Protein AF-A0AAW6F1A1-F1 (afdb_monomer)

Structure (mmCIF, N/CA/C/O backbone):
data_AF-A0AAW6F1A1-F1
#
_entry.id   AF-A0AAW6F1A1-F1
#
loop_
_atom_site.group_PDB
_atom_site.id
_atom_site.type_symbol
_atom_site.label_atom_id
_atom_site.label_alt_id
_atom_site.label_comp_id
_atom_site.label_asym_id
_atom_site.label_entity_id
_atom_site.label_seq_id
_atom_site.pdbx_PDB_ins_code
_atom_site.Cartn_x
_atom_site.Cartn_y
_atom_site.Cartn_z
_atom_site.occupancy
_atom_site.B_iso_or_equiv
_atom_site.auth_seq_id
_atom_site.auth_comp_id
_atom_site.auth_asym_id
_atom_site.auth_atom_id
_atom_site.pdbx_PDB_model_num
ATOM 1 N N . MET A 1 1 ? -29.592 -3.517 42.082 1.00 79.38 1 MET A N 1
ATOM 2 C CA . MET A 1 1 ? -29.812 -4.707 41.247 1.00 79.38 1 MET A CA 1
ATOM 3 C C . MET A 1 1 ? -29.015 -5.853 41.832 1.00 79.38 1 MET A C 1
ATOM 5 O O . MET A 1 1 ? -27.837 -5.659 42.113 1.00 79.38 1 MET A O 1
ATOM 9 N N . THR A 1 2 ? -29.655 -6.993 42.064 1.00 85.62 2 THR A N 1
ATOM 10 C CA . THR A 1 2 ? -29.016 -8.227 42.536 1.00 85.62 2 THR A CA 1
ATOM 11 C C . THR A 1 2 ? -28.481 -9.054 41.365 1.00 85.62 2 THR A C 1
ATOM 13 O O . THR A 1 2 ? -28.735 -8.762 40.192 1.00 85.62 2 THR A O 1
ATOM 16 N N . LYS A 1 3 ? -27.713 -10.101 41.678 1.00 84.88 3 LYS A N 1
ATOM 17 C CA . LYS A 1 3 ? -27.175 -11.036 40.687 1.00 84.88 3 LYS A CA 1
ATOM 18 C C . LYS A 1 3 ? -28.287 -11.728 39.900 1.00 84.88 3 LYS A C 1
ATOM 20 O O . LYS A 1 3 ? -28.186 -11.859 38.683 1.00 84.88 3 LYS A O 1
ATOM 25 N N . GLU A 1 4 ? -29.309 -12.197 40.605 1.00 86.19 4 GLU A N 1
ATOM 26 C CA . GLU A 1 4 ? -30.435 -12.945 40.052 1.00 86.19 4 GLU A CA 1
ATOM 27 C C . GLU A 1 4 ? -31.254 -12.048 39.120 1.00 86.19 4 GLU A C 1
ATOM 29 O O . GLU A 1 4 ? -31.467 -12.409 37.964 1.00 86.19 4 GLU A O 1
ATOM 34 N N . GLU A 1 5 ? -31.566 -10.828 39.571 1.00 86.12 5 GLU A N 1
ATOM 35 C CA . GLU A 1 5 ? -32.237 -9.806 38.761 1.00 86.12 5 GLU A CA 1
ATOM 36 C C . GLU A 1 5 ? -31.452 -9.511 37.479 1.00 86.12 5 GLU A C 1
ATOM 38 O O . GLU A 1 5 ? -32.020 -9.507 36.390 1.00 86.12 5 GLU A O 1
ATOM 43 N N . PHE A 1 6 ? -30.130 -9.326 37.578 1.00 88.44 6 PHE A N 1
ATOM 44 C CA . PHE A 1 6 ? -29.300 -9.064 36.404 1.00 88.44 6 PHE A CA 1
ATOM 45 C C . PHE A 1 6 ? -29.288 -10.239 35.424 1.00 88.44 6 PHE A C 1
ATOM 47 O O . PHE A 1 6 ? -29.263 -10.017 34.219 1.00 88.44 6 PHE A O 1
ATOM 54 N N . LEU A 1 7 ? -29.278 -11.486 35.902 1.00 86.50 7 LEU A N 1
ATOM 55 C CA . LEU A 1 7 ? -29.218 -12.666 35.036 1.00 86.50 7 LEU A CA 1
ATOM 56 C C . LEU A 1 7 ? -30.531 -12.926 34.290 1.00 86.50 7 LEU A C 1
ATOM 58 O O . LEU A 1 7 ? -30.472 -13.412 33.156 1.00 86.50 7 LEU A O 1
ATOM 62 N N . GLU A 1 8 ? -31.670 -12.557 34.874 1.00 90.00 8 GLU A N 1
ATOM 63 C CA . GLU A 1 8 ? -33.001 -12.673 34.261 1.00 90.00 8 GLU A CA 1
ATOM 64 C C . GLU A 1 8 ? -33.279 -11.611 33.188 1.00 90.00 8 GLU A C 1
ATOM 66 O O . GLU A 1 8 ? -34.137 -11.816 32.329 1.00 90.00 8 GLU A O 1
ATOM 71 N N . LEU A 1 9 ? -32.544 -10.494 33.191 1.00 88.62 9 LEU A N 1
ATOM 72 C CA . LEU A 1 9 ? -32.704 -9.448 32.181 1.00 88.62 9 LEU A CA 1
ATOM 73 C C . LEU A 1 9 ? -32.388 -9.947 30.766 1.00 88.62 9 LEU A C 1
ATOM 75 O O . LEU A 1 9 ? -31.516 -10.791 30.550 1.00 88.62 9 LEU A O 1
ATOM 79 N N . ASP A 1 10 ? -33.040 -9.346 29.773 1.00 90.25 10 ASP A N 1
ATOM 80 C CA . ASP A 1 10 ? -32.604 -9.493 28.388 1.00 90.25 10 ASP A CA 1
ATOM 81 C C . ASP A 1 10 ? -31.183 -8.931 28.203 1.00 90.25 10 ASP A C 1
ATOM 83 O O . ASP A 1 10 ? -30.743 -8.051 28.952 1.00 90.25 10 ASP A O 1
ATOM 87 N N . ILE A 1 11 ? -30.444 -9.449 27.220 1.00 89.50 11 ILE A N 1
ATOM 88 C CA . ILE A 1 11 ? -29.075 -9.001 26.972 1.00 89.50 11 ILE A CA 1
ATOM 89 C C . ILE A 1 11 ? -28.991 -7.497 26.722 1.00 89.50 11 ILE A C 1
ATOM 91 O O . ILE A 1 11 ? -28.074 -6.861 27.242 1.00 89.50 11 ILE A O 1
ATOM 95 N N . ASP A 1 12 ? -29.945 -6.909 26.005 1.00 87.12 12 ASP A N 1
ATOM 96 C CA . ASP A 1 12 ? -29.876 -5.48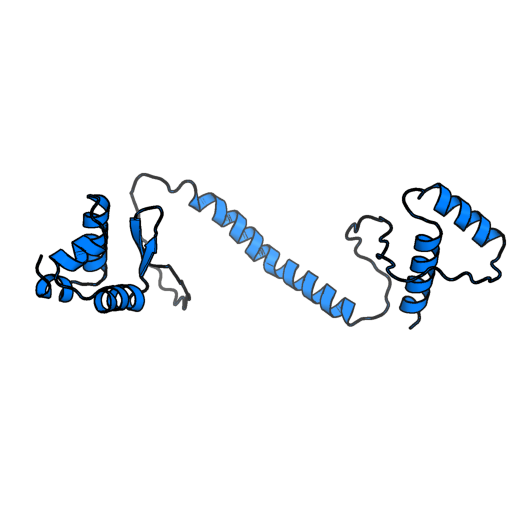9 25.675 1.00 87.12 12 ASP A CA 1
ATOM 97 C C . ASP A 1 12 ? -30.003 -4.640 26.950 1.00 87.12 12 ASP A C 1
ATOM 99 O O . ASP A 1 12 ? -29.218 -3.716 27.163 1.00 87.12 12 ASP A O 1
ATOM 103 N N . LYS A 1 13 ? -30.869 -5.058 27.884 1.00 90.81 13 LYS A N 1
ATOM 104 C CA . LYS A 1 13 ? -31.005 -4.435 29.213 1.00 90.81 13 LYS A CA 1
ATOM 105 C C . LYS A 1 13 ? -29.774 -4.644 30.096 1.00 90.81 13 LYS A C 1
ATOM 107 O O . LYS A 1 13 ? -29.379 -3.740 30.831 1.00 90.81 13 LYS A O 1
ATOM 112 N N . LYS A 1 14 ? -29.136 -5.820 30.026 1.00 90.44 14 LYS A N 1
ATOM 113 C CA . LYS A 1 14 ? -27.866 -6.083 30.730 1.00 90.44 14 LYS A CA 1
ATOM 114 C C . LYS A 1 14 ? -26.784 -5.113 30.262 1.00 90.44 14 LYS A C 1
ATOM 116 O O . LYS A 1 14 ? -26.055 -4.565 31.084 1.00 90.44 14 LYS A O 1
ATOM 121 N N . ILE A 1 15 ? -26.674 -4.904 28.952 1.00 91.94 15 ILE A N 1
ATOM 122 C CA . ILE A 1 15 ? -25.679 -4.009 28.355 1.00 91.94 15 ILE A CA 1
ATOM 123 C C . ILE A 1 15 ? -25.990 -2.542 28.659 1.00 91.94 15 ILE A C 1
ATOM 125 O O . ILE A 1 15 ? -25.069 -1.795 28.986 1.00 91.94 15 ILE A O 1
ATOM 129 N N . GLU A 1 16 ? -27.261 -2.143 28.605 1.00 92.25 16 GLU A N 1
ATOM 130 C CA . GLU A 1 16 ? -27.709 -0.801 28.985 1.00 92.25 16 GLU A CA 1
ATOM 131 C C . GLU A 1 16 ? -27.295 -0.467 30.420 1.00 92.25 16 GLU A C 1
ATOM 133 O O . GLU A 1 16 ? -26.600 0.524 30.636 1.00 92.25 16 GLU A O 1
ATOM 138 N N . TYR A 1 17 ? -27.585 -1.357 31.374 1.00 92.12 17 TYR A N 1
ATOM 139 C CA . TYR A 1 17 ? -27.167 -1.178 32.764 1.00 92.12 17 TYR A CA 1
ATOM 140 C C . TYR A 1 17 ? -25.645 -1.059 32.920 1.00 92.12 17 TYR A C 1
ATOM 142 O O . TYR A 1 17 ? -25.146 -0.195 33.644 1.00 92.12 17 TYR A O 1
ATOM 150 N N . LEU A 1 18 ? -24.880 -1.929 32.248 1.00 91.75 18 LEU A N 1
ATOM 151 C CA . LEU A 1 18 ? -23.419 -1.865 32.304 1.00 91.75 18 LEU A CA 1
ATOM 152 C C . LEU A 1 18 ? -22.911 -0.520 31.774 1.00 91.75 18 LEU A C 1
ATOM 154 O O . LEU A 1 18 ? -22.028 0.079 32.380 1.00 91.75 18 LEU A O 1
ATOM 158 N N . ASN A 1 19 ? -23.469 -0.036 30.666 1.00 92.25 19 ASN A N 1
ATOM 159 C CA . ASN A 1 19 ? -23.080 1.231 30.056 1.00 92.25 19 ASN A CA 1
ATOM 160 C C . ASN A 1 19 ? -23.477 2.440 30.904 1.00 92.25 19 ASN A C 1
ATOM 162 O O . ASN A 1 19 ? -22.678 3.367 31.024 1.00 92.25 19 ASN A O 1
ATOM 166 N N . GLU A 1 20 ? -24.652 2.413 31.533 1.00 92.94 20 GLU A N 1
ATOM 167 C CA . GLU A 1 20 ? -25.087 3.430 32.490 1.00 92.94 20 GLU A CA 1
ATOM 168 C C . GLU A 1 20 ? -24.079 3.533 33.643 1.00 92.94 20 GLU A C 1
ATOM 170 O O . GLU A 1 20 ? -23.510 4.599 33.883 1.00 92.94 20 GLU A O 1
ATOM 175 N N . LYS A 1 21 ? -23.719 2.406 34.270 1.00 90.31 21 LYS A N 1
ATOM 176 C CA . LYS A 1 21 ? -22.740 2.395 35.369 1.00 90.31 21 LYS A CA 1
ATOM 177 C C . LYS A 1 21 ? -21.328 2.790 34.957 1.00 90.31 21 LYS A C 1
ATOM 179 O O . LYS A 1 21 ? -20.621 3.453 35.719 1.00 90.31 21 LYS A O 1
ATOM 184 N N . LEU A 1 22 ? -20.910 2.437 33.747 1.00 92.00 22 LEU A N 1
ATOM 185 C CA . LEU A 1 22 ? -19.634 2.899 33.205 1.00 92.00 22 LEU A CA 1
ATOM 186 C C . LEU A 1 22 ? -19.646 4.410 32.920 1.00 92.00 22 LEU A C 1
ATOM 188 O O . LEU A 1 22 ? -18.629 5.072 33.134 1.00 92.00 22 LEU A O 1
ATOM 192 N N . SER A 1 23 ? -20.788 4.966 32.500 1.00 89.56 23 SER A N 1
ATOM 193 C CA . SER A 1 23 ? -20.960 6.409 32.282 1.00 89.56 23 SER A CA 1
ATOM 194 C C . SER A 1 23 ? -20.947 7.211 33.589 1.00 89.56 23 SER A C 1
ATOM 196 O O . SER A 1 23 ? -20.384 8.303 33.627 1.00 89.56 23 SER A O 1
ATOM 198 N N . GLU A 1 24 ? -21.432 6.622 34.688 1.00 90.44 24 GLU A N 1
ATOM 199 C CA . GLU A 1 24 ? -21.293 7.147 36.057 1.00 90.44 24 GLU A CA 1
ATOM 200 C C . GLU A 1 24 ? -19.834 7.113 36.571 1.00 90.44 24 GLU A C 1
ATOM 202 O O . GLU A 1 24 ? -19.538 7.578 37.673 1.00 90.44 24 GLU A O 1
ATOM 207 N N . GLY A 1 25 ? -18.895 6.565 35.790 1.00 88.12 25 GLY A N 1
ATOM 208 C CA . GLY A 1 25 ? -17.469 6.514 36.113 1.00 88.12 25 GLY A CA 1
ATOM 209 C C . GLY A 1 25 ? -17.042 5.281 36.911 1.00 88.12 25 GLY A C 1
ATOM 210 O O . GLY A 1 25 ? -15.890 5.210 37.354 1.00 88.12 25 GLY A O 1
ATOM 211 N N . GLN A 1 26 ? -17.925 4.294 37.091 1.00 89.81 26 GLN A N 1
ATOM 212 C CA . GLN A 1 26 ? -17.539 3.023 37.695 1.00 89.81 26 GLN A CA 1
ATOM 213 C C . GLN A 1 26 ? -16.644 2.208 36.751 1.00 89.81 26 GLN A C 1
ATOM 215 O O . GLN A 1 26 ? -16.599 2.417 35.540 1.00 89.81 26 GLN A O 1
ATOM 220 N N . THR A 1 27 ? -15.896 1.258 37.313 1.00 90.50 27 THR A N 1
ATOM 221 C CA . THR A 1 27 ? -15.110 0.299 36.527 1.00 90.50 27 THR A CA 1
ATOM 222 C C . THR A 1 27 ? -15.876 -1.011 36.397 1.00 90.50 27 THR A C 1
ATOM 224 O O . THR A 1 27 ? -16.627 -1.385 37.295 1.00 90.50 27 THR A O 1
ATOM 227 N N . VAL A 1 28 ? -15.624 -1.764 35.320 1.00 89.06 28 VAL A N 1
ATOM 228 C CA . VAL A 1 28 ? -16.193 -3.114 35.126 1.00 89.06 28 VAL A CA 1
ATOM 229 C C . VAL A 1 28 ? -15.943 -4.013 36.344 1.00 89.06 28 VAL A C 1
ATOM 231 O O . VAL A 1 28 ? -16.789 -4.828 36.694 1.00 89.06 28 VAL A O 1
ATOM 234 N N . ILE A 1 29 ? -14.797 -3.844 37.014 1.00 91.38 29 ILE A N 1
ATOM 235 C CA . ILE A 1 29 ? -14.438 -4.591 38.225 1.00 91.38 29 ILE A CA 1
ATOM 236 C C . ILE A 1 29 ? -15.423 -4.291 39.360 1.00 91.38 29 ILE A C 1
ATOM 238 O O . ILE A 1 29 ? -15.989 -5.230 39.906 1.00 91.38 29 ILE A O 1
ATOM 242 N N . ARG A 1 30 ? -15.676 -3.008 39.655 1.00 90.88 30 ARG A N 1
ATOM 243 C CA . ARG A 1 30 ? -16.604 -2.597 40.721 1.00 90.88 30 ARG A CA 1
ATOM 244 C C . ARG A 1 30 ? -18.033 -3.038 40.430 1.00 90.88 30 ARG A C 1
ATOM 246 O O . ARG A 1 30 ? -18.644 -3.680 41.267 1.00 90.88 30 ARG A O 1
ATOM 253 N N . ILE A 1 31 ? -18.510 -2.809 39.204 1.00 91.06 31 ILE A N 1
ATOM 254 C CA . ILE A 1 31 ? -19.861 -3.220 38.785 1.00 91.06 31 ILE A CA 1
ATOM 255 C C . ILE A 1 31 ? -20.049 -4.730 38.976 1.00 91.06 31 ILE A C 1
ATOM 257 O O . ILE A 1 31 ? -21.087 -5.201 39.430 1.00 91.06 31 ILE A O 1
ATOM 261 N N . ARG A 1 32 ? -19.023 -5.510 38.633 1.00 91.50 32 ARG A N 1
ATOM 262 C CA . ARG A 1 32 ? -19.030 -6.961 38.777 1.00 91.50 32 ARG A CA 1
ATOM 263 C C . ARG A 1 32 ? -19.036 -7.409 40.241 1.00 91.50 32 ARG A C 1
ATOM 265 O O . ARG A 1 32 ? -19.712 -8.389 40.553 1.00 91.50 32 ARG A O 1
ATOM 272 N N . GLU A 1 33 ? -18.256 -6.750 41.092 1.00 90.81 33 GLU A N 1
ATOM 273 C CA . GLU A 1 33 ? -18.200 -7.014 42.533 1.00 90.81 33 GLU A CA 1
ATOM 274 C C . GLU A 1 33 ? -19.537 -6.681 43.200 1.00 90.81 33 GLU A C 1
ATOM 276 O O . GLU A 1 33 ? -20.069 -7.527 43.915 1.00 90.81 33 GLU A O 1
ATOM 281 N N . ASP A 1 34 ? -20.130 -5.534 42.859 1.00 89.00 34 ASP A N 1
ATOM 282 C CA . ASP A 1 34 ? -21.443 -5.100 43.346 1.00 89.00 34 ASP A CA 1
ATOM 283 C C . ASP A 1 34 ? -22.559 -6.078 42.940 1.00 89.00 34 ASP A C 1
ATOM 285 O O . ASP A 1 34 ? -23.473 -6.352 43.715 1.00 89.00 34 ASP A O 1
ATOM 289 N N . LEU A 1 35 ? -22.469 -6.655 41.736 1.00 88.94 35 LEU A N 1
ATOM 290 C CA . LEU A 1 35 ? -23.396 -7.683 41.250 1.00 88.94 35 LEU A CA 1
ATOM 291 C C . LEU A 1 35 ? -23.058 -9.104 41.737 1.00 88.94 35 LEU A C 1
ATOM 293 O O . LEU A 1 35 ? -23.826 -10.028 41.480 1.00 88.94 35 LEU A O 1
ATOM 297 N N . GLY A 1 36 ? -21.901 -9.337 42.363 1.00 88.75 36 GLY A N 1
ATOM 298 C CA . GLY A 1 36 ? -21.457 -10.681 42.754 1.00 88.75 36 GLY A CA 1
ATOM 299 C C . GLY A 1 36 ? -21.243 -11.649 41.575 1.00 88.75 36 GLY A C 1
ATOM 300 O O . GLY A 1 36 ? -21.452 -12.861 41.707 1.00 88.75 36 GLY A O 1
ATOM 301 N N . ILE A 1 37 ? -20.851 -11.141 40.400 1.00 89.56 37 ILE A N 1
ATOM 302 C CA . ILE A 1 37 ? -20.669 -11.942 39.176 1.00 89.56 37 ILE A CA 1
ATOM 303 C C . ILE A 1 37 ? -19.188 -12.314 38.975 1.00 89.56 37 ILE A C 1
ATOM 305 O O . ILE A 1 37 ? -18.259 -11.549 39.219 1.00 89.56 37 ILE A O 1
ATOM 309 N N . GLY A 1 38 ? -18.914 -13.530 38.503 1.00 89.19 38 GLY A N 1
ATOM 310 C CA . GLY A 1 38 ? -17.557 -13.933 38.118 1.00 89.19 38 GLY A CA 1
ATOM 311 C C . GLY A 1 38 ? -17.108 -13.245 36.824 1.00 89.19 38 GLY A C 1
ATOM 312 O O . GLY A 1 38 ? -17.899 -13.101 35.897 1.00 89.19 38 GLY A O 1
ATOM 313 N N . GLU A 1 39 ? -15.833 -12.861 36.711 1.00 89.94 39 GLU A N 1
ATOM 314 C CA . GLU A 1 39 ? -15.302 -12.183 35.511 1.00 89.94 39 GLU A CA 1
ATOM 315 C C . GLU A 1 39 ? -15.556 -13.002 34.241 1.00 89.94 39 GLU A C 1
ATOM 317 O O . GLU A 1 39 ? -16.078 -12.488 33.252 1.00 89.94 39 GLU A O 1
ATOM 322 N N . LYS A 1 40 ? -15.274 -14.308 34.309 1.00 90.81 40 LYS A N 1
ATOM 323 C CA . LYS A 1 40 ? -15.523 -15.247 33.211 1.00 90.81 40 LYS A CA 1
ATOM 324 C C . LYS A 1 40 ? -17.002 -15.330 32.836 1.00 90.81 40 LYS A C 1
ATOM 326 O O . LYS A 1 40 ? -17.313 -15.432 31.655 1.00 90.81 40 LYS A O 1
ATOM 331 N N . SER A 1 41 ? -17.907 -15.264 33.812 1.00 88.19 41 SER A N 1
ATOM 332 C CA . SER A 1 41 ? -19.353 -15.323 33.571 1.00 88.19 41 SER A CA 1
ATOM 333 C C . SER A 1 41 ? -19.843 -14.083 32.831 1.00 88.19 41 SER A C 1
ATOM 335 O O . SER A 1 41 ? -20.553 -14.207 31.838 1.00 88.19 41 SER A O 1
ATOM 337 N N . LEU A 1 42 ? -19.408 -12.895 33.263 1.00 89.00 42 LEU A N 1
ATOM 338 C CA . LEU A 1 42 ? -19.753 -11.640 32.598 1.00 89.00 42 LEU A CA 1
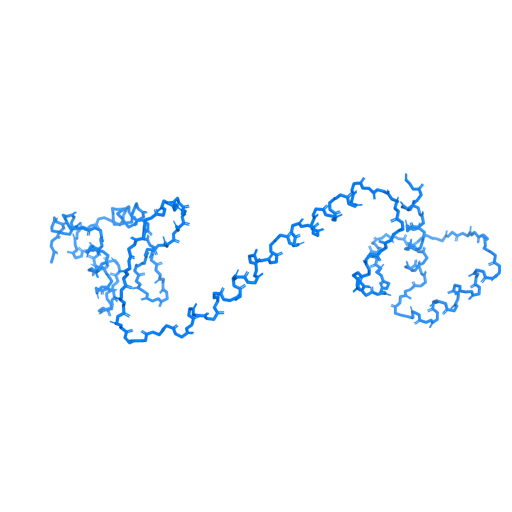ATOM 339 C C . LEU A 1 42 ? -19.179 -11.592 31.176 1.00 89.00 42 LEU A C 1
ATOM 341 O O . LEU A 1 42 ? -19.895 -11.284 30.227 1.00 89.00 42 LEU A O 1
ATOM 345 N N . GLN A 1 43 ? -17.908 -11.966 31.005 1.00 90.25 43 GLN A N 1
ATOM 346 C CA . GLN A 1 43 ? -17.285 -12.036 29.681 1.00 90.25 43 GLN A CA 1
ATOM 347 C C . GLN A 1 43 ? -17.999 -13.024 28.754 1.00 90.25 43 GLN A C 1
ATOM 349 O O . GLN A 1 43 ? -18.146 -12.728 27.572 1.00 90.25 43 GLN A O 1
ATOM 354 N N . LYS A 1 44 ? -18.450 -14.172 29.275 1.00 90.94 44 LYS A N 1
ATOM 355 C CA . LYS A 1 44 ? -19.212 -15.164 28.511 1.00 90.94 44 LYS A CA 1
ATOM 356 C C . LYS A 1 44 ? -20.530 -14.575 28.002 1.00 90.94 44 LYS A C 1
ATOM 358 O O . LYS A 1 44 ? -20.746 -14.589 26.798 1.00 90.94 44 LYS A O 1
ATOM 363 N N . ILE A 1 45 ? -21.333 -13.970 28.884 1.00 87.94 45 ILE A N 1
ATOM 364 C CA . ILE A 1 45 ? -22.610 -13.326 28.524 1.00 87.94 45 ILE A CA 1
ATOM 365 C C . ILE A 1 45 ? -22.402 -12.278 27.425 1.00 87.94 45 ILE A C 1
ATOM 367 O O . ILE A 1 45 ? -23.113 -12.267 26.427 1.00 87.94 45 ILE A O 1
ATOM 371 N N . ILE A 1 46 ? -21.398 -11.417 27.580 1.00 90.19 46 ILE A N 1
ATOM 372 C CA . ILE A 1 46 ? -21.137 -10.322 26.641 1.00 90.19 46 ILE A CA 1
ATOM 373 C C . ILE A 1 46 ? -20.667 -10.865 25.281 1.00 90.19 46 ILE A C 1
ATOM 375 O O . ILE A 1 46 ? -21.192 -10.465 24.242 1.00 90.19 46 ILE A O 1
ATOM 379 N N . ARG A 1 47 ? -19.720 -11.815 25.272 1.00 88.56 47 ARG A N 1
ATOM 380 C CA . ARG A 1 47 ? -19.160 -12.392 24.037 1.00 88.56 47 ARG A CA 1
ATOM 381 C C . ARG A 1 47 ? -20.161 -13.257 23.274 1.00 88.56 47 ARG A C 1
ATOM 383 O O . ARG A 1 47 ? -20.222 -13.140 22.055 1.00 88.56 47 ARG A O 1
ATOM 390 N N . GLU A 1 48 ? -20.938 -14.098 23.961 1.00 87.88 48 GLU A N 1
ATOM 391 C CA . GLU A 1 48 ? -21.950 -14.967 23.330 1.00 87.88 48 GLU A CA 1
ATOM 392 C C . GLU A 1 48 ? -23.032 -14.162 22.612 1.00 87.88 48 GLU A C 1
ATOM 394 O O . GLU A 1 48 ? -23.578 -14.614 21.612 1.00 87.88 48 GLU A O 1
ATOM 399 N N . ASN A 1 49 ? -23.290 -12.941 23.077 1.00 84.94 49 ASN A N 1
ATOM 400 C CA . ASN A 1 49 ? -24.277 -12.054 22.479 1.00 84.94 49 ASN A CA 1
ATOM 401 C C . ASN A 1 49 ? -23.675 -11.004 21.524 1.00 84.94 49 ASN A C 1
ATOM 403 O O . ASN A 1 49 ? -24.361 -10.062 21.124 1.00 84.94 49 ASN A O 1
ATOM 407 N N . GLY A 1 50 ? -22.401 -11.151 21.140 1.00 85.12 50 GLY A N 1
ATOM 408 C CA . GLY A 1 50 ? -21.760 -10.308 20.123 1.00 85.12 50 GLY A CA 1
ATOM 409 C C . GLY A 1 50 ? -21.399 -8.893 20.585 1.00 85.12 50 GLY A C 1
ATOM 410 O O . GLY A 1 50 ? -21.148 -8.016 19.755 1.00 85.12 50 GLY A O 1
ATOM 411 N N . TYR A 1 51 ? -21.359 -8.656 21.895 1.00 88.94 51 TYR A N 1
ATOM 412 C CA . TYR A 1 51 ? -20.953 -7.377 22.462 1.00 88.94 51 TYR A CA 1
ATOM 413 C C . TYR A 1 51 ? -19.439 -7.336 22.716 1.00 88.94 51 TYR A C 1
ATOM 415 O O . TYR A 1 51 ? -18.808 -8.330 23.088 1.00 88.94 51 TYR A O 1
ATOM 423 N N . LYS A 1 52 ? -18.836 -6.159 22.533 1.00 88.94 52 LYS A N 1
ATOM 424 C CA . LYS A 1 52 ? -17.419 -5.884 22.808 1.00 88.94 52 LYS A CA 1
ATOM 425 C C . LYS A 1 52 ? -17.265 -4.621 23.637 1.00 88.94 52 LYS A C 1
ATOM 427 O O . LYS A 1 52 ? -18.074 -3.706 23.547 1.00 88.94 52 LYS A O 1
ATOM 432 N N . TYR A 1 53 ? -16.213 -4.581 24.450 1.00 89.94 53 TYR A N 1
ATOM 433 C CA . TYR A 1 53 ? -15.868 -3.407 25.246 1.00 89.94 53 TYR A CA 1
ATOM 434 C C . TYR A 1 53 ? -15.008 -2.438 24.431 1.00 89.94 53 TYR A C 1
ATOM 436 O O . TYR A 1 53 ? -13.936 -2.813 23.954 1.00 89.94 53 TYR A O 1
ATOM 444 N N . PHE A 1 54 ? -15.447 -1.188 24.304 1.00 87.44 54 PHE A N 1
ATOM 445 C CA . PHE A 1 54 ? -14.680 -0.119 23.679 1.00 87.44 54 PHE A CA 1
ATOM 446 C C . PHE A 1 54 ? -13.948 0.703 24.734 1.00 87.44 54 PHE A C 1
ATOM 448 O O . PHE A 1 54 ? -14.552 1.458 25.493 1.00 87.44 54 PHE A O 1
ATOM 455 N N . GLN A 1 55 ? -12.622 0.590 24.766 1.00 84.81 55 GLN A N 1
ATOM 456 C CA . GLN A 1 55 ? -11.810 1.213 25.811 1.00 84.81 55 GLN A CA 1
ATOM 457 C C . GLN A 1 55 ? -11.828 2.750 25.773 1.00 84.81 55 GLN A C 1
ATOM 459 O O . GLN A 1 55 ? -11.744 3.373 26.829 1.00 84.81 55 GLN A O 1
ATOM 464 N N . LYS A 1 56 ? -11.955 3.362 24.585 1.00 83.38 56 LYS A N 1
ATOM 465 C CA . LYS A 1 56 ? -11.932 4.829 24.432 1.00 83.38 56 LYS A CA 1
ATOM 466 C C . LYS A 1 56 ? -13.177 5.500 25.013 1.00 83.38 56 LYS A C 1
ATOM 468 O O . LYS A 1 56 ? -13.051 6.509 25.693 1.00 83.38 56 LYS A O 1
ATOM 473 N N . GLU A 1 57 ? -14.354 4.927 24.776 1.00 82.44 57 GLU A N 1
ATOM 474 C CA . GLU A 1 57 ? -15.633 5.470 25.269 1.00 82.44 57 GLU A CA 1
ATOM 475 C C . GLU A 1 57 ? -16.125 4.761 26.535 1.00 82.44 57 GLU A C 1
ATOM 477 O O . GLU A 1 57 ? -17.199 5.081 27.032 1.00 82.44 57 GLU A O 1
ATOM 482 N N . LYS A 1 58 ? -15.349 3.793 27.045 1.00 87.81 58 LYS A N 1
ATOM 483 C CA . LYS A 1 58 ? -15.663 2.984 28.229 1.00 87.81 58 LYS A CA 1
ATOM 484 C C . LYS A 1 58 ? -17.087 2.423 28.195 1.00 87.81 58 LYS A C 1
ATOM 486 O O . LYS A 1 58 ? -17.819 2.537 29.165 1.00 87.81 58 LYS A O 1
ATOM 491 N N . ARG A 1 59 ? -17.485 1.812 27.079 1.00 89.12 59 ARG A N 1
ATOM 492 C CA . ARG A 1 59 ? -18.824 1.224 26.920 1.00 89.12 59 ARG A CA 1
ATOM 493 C C . ARG A 1 59 ? -18.793 -0.071 26.130 1.00 89.12 59 ARG A C 1
ATOM 495 O O . ARG A 1 59 ? -17.874 -0.312 25.349 1.00 89.12 59 ARG A O 1
ATOM 502 N N . TYR A 1 60 ? -19.813 -0.889 26.311 1.00 90.31 60 TYR A N 1
ATOM 503 C CA . TYR A 1 60 ? -20.092 -2.056 25.495 1.00 90.31 60 TYR A CA 1
ATOM 504 C C . TYR A 1 60 ? -20.929 -1.679 24.272 1.00 90.31 60 TYR A C 1
ATOM 506 O O . TYR A 1 60 ? -21.879 -0.904 24.370 1.00 90.31 60 TYR A O 1
ATOM 514 N N . TYR A 1 61 ? -20.583 -2.246 23.122 1.00 86.50 61 TYR A N 1
ATOM 51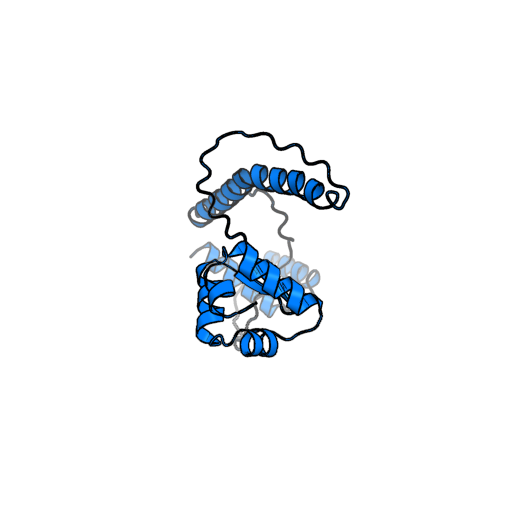5 C CA . TYR A 1 61 ? -21.291 -2.061 21.856 1.00 86.50 61 TYR A CA 1
ATOM 516 C C . TYR A 1 61 ? -21.421 -3.400 21.132 1.00 86.50 61 TYR A C 1
ATOM 518 O O . TYR A 1 61 ? -20.573 -4.281 21.294 1.00 86.50 61 TYR A O 1
ATOM 526 N N . LYS A 1 62 ? -22.485 -3.559 20.345 1.00 85.50 62 LYS A N 1
ATOM 527 C CA . LYS A 1 62 ? -22.678 -4.736 19.499 1.00 85.50 62 LYS A CA 1
ATOM 528 C C . LYS A 1 62 ? -21.856 -4.559 18.230 1.00 85.50 62 LYS A C 1
ATOM 530 O O . LYS A 1 62 ? -21.950 -3.527 17.564 1.00 85.50 62 LYS A O 1
ATOM 535 N N . GLU A 1 63 ? -21.023 -5.536 17.904 1.00 69.50 63 GLU A N 1
ATOM 536 C CA . GLU A 1 63 ? -20.327 -5.521 16.623 1.00 69.50 63 GLU A CA 1
ATOM 537 C C . GLU A 1 63 ? -21.349 -5.911 15.549 1.00 69.50 63 GLU A C 1
ATOM 539 O O . GLU A 1 63 ? -21.839 -7.037 15.542 1.00 69.50 63 GLU A O 1
ATOM 544 N N . ASN A 1 64 ? -21.726 -4.973 14.675 1.00 55.44 64 ASN A N 1
ATOM 545 C CA . ASN A 1 64 ? -22.599 -5.257 13.535 1.00 55.44 64 ASN A CA 1
ATOM 546 C C . ASN A 1 64 ? -21.838 -6.113 12.510 1.00 55.44 64 ASN A C 1
ATOM 548 O O . ASN A 1 64 ? -21.438 -5.633 11.449 1.00 55.44 64 ASN A O 1
ATOM 552 N N . THR A 1 65 ? -21.632 -7.395 12.803 1.00 46.88 65 THR A N 1
ATOM 553 C CA . THR A 1 65 ? -21.274 -8.396 11.801 1.00 46.88 65 THR A CA 1
ATOM 554 C C . THR A 1 65 ? -22.533 -8.736 11.011 1.00 46.88 65 THR A C 1
ATOM 556 O O . THR A 1 65 ? -23.149 -9.785 11.168 1.00 46.88 65 THR A O 1
ATOM 559 N N . ASN A 1 66 ? -22.942 -7.811 10.144 1.00 39.31 66 ASN A N 1
ATOM 560 C CA . ASN A 1 66 ? -23.949 -8.066 9.122 1.00 39.31 66 ASN A CA 1
ATOM 561 C C . ASN A 1 66 ? -23.392 -9.078 8.107 1.00 39.31 66 ASN A C 1
ATOM 563 O O . ASN A 1 66 ? -22.989 -8.721 7.002 1.00 39.31 66 ASN A O 1
ATOM 567 N N . VAL A 1 67 ? -23.402 -10.363 8.467 1.00 38.16 67 VAL A N 1
ATOM 568 C CA . VAL A 1 67 ? -23.493 -11.447 7.488 1.00 38.16 67 VAL A CA 1
ATOM 569 C C . VAL A 1 67 ? -24.944 -11.431 7.008 1.00 38.16 67 VAL A C 1
ATOM 571 O O . VAL A 1 67 ? -25.823 -12.092 7.553 1.00 38.16 67 VAL A O 1
ATOM 574 N N . LEU A 1 68 ? -25.224 -10.547 6.052 1.00 35.75 68 LEU A N 1
ATOM 575 C CA . LEU A 1 68 ? -26.538 -10.370 5.444 1.00 35.75 68 LEU A CA 1
ATOM 576 C C . LEU A 1 68 ? -26.930 -11.638 4.667 1.00 35.75 68 LEU A C 1
ATOM 578 O O . LEU A 1 68 ? -26.691 -11.732 3.466 1.00 35.75 68 LEU A O 1
ATOM 582 N N . GLN A 1 69 ? -27.621 -12.578 5.313 1.00 35.91 69 GLN A N 1
ATOM 583 C CA . GLN A 1 69 ? -28.690 -13.310 4.628 1.00 35.91 69 GLN A CA 1
ATOM 584 C C . GLN A 1 69 ? -29.892 -12.366 4.544 1.00 35.91 69 GLN A C 1
ATOM 586 O O . GLN A 1 69 ? -30.774 -12.349 5.398 1.00 35.91 69 GLN A O 1
ATOM 591 N N . LYS A 1 70 ? -29.868 -11.490 3.537 1.00 35.06 70 LYS A N 1
ATOM 592 C CA . LYS A 1 70 ? -30.924 -10.511 3.289 1.00 35.06 70 LYS A CA 1
ATOM 593 C C . LYS A 1 70 ? -32.086 -11.211 2.582 1.00 35.06 70 LYS A C 1
ATOM 595 O O . LYS A 1 70 ? -32.168 -11.194 1.359 1.00 35.06 70 LYS A O 1
ATOM 600 N N . ASN A 1 71 ? -32.987 -11.812 3.354 1.00 30.94 71 ASN A N 1
ATOM 601 C CA . ASN A 1 71 ? -34.358 -11.980 2.885 1.00 30.94 71 ASN A CA 1
ATOM 602 C C . ASN A 1 71 ? -35.006 -10.594 2.904 1.00 30.94 71 ASN A C 1
ATOM 604 O O . ASN A 1 71 ? -35.139 -9.959 3.947 1.00 30.94 71 ASN A O 1
ATOM 608 N N . ILE A 1 72 ? -35.312 -10.100 1.710 1.00 41.50 72 ILE A N 1
ATOM 609 C CA . ILE A 1 72 ? -35.999 -8.837 1.479 1.00 41.50 72 ILE A CA 1
ATOM 610 C C . ILE A 1 72 ? -37.437 -8.999 1.971 1.00 41.50 72 ILE A C 1
ATOM 612 O O . ILE A 1 72 ? -38.208 -9.725 1.350 1.00 41.50 72 ILE A O 1
ATOM 616 N N . VAL A 1 73 ? -37.810 -8.285 3.031 1.00 32.69 73 VAL A N 1
ATOM 617 C CA . VAL A 1 73 ? -39.192 -7.834 3.220 1.00 32.69 73 VAL A CA 1
ATOM 618 C C . VAL A 1 73 ? -39.145 -6.369 3.640 1.00 32.69 73 VAL A C 1
ATOM 620 O O . VAL A 1 73 ? -38.486 -5.999 4.608 1.00 32.69 73 VAL A O 1
ATOM 623 N N . ASN A 1 74 ? -39.790 -5.547 2.816 1.00 42.34 74 ASN A N 1
ATOM 624 C CA . ASN A 1 74 ? -40.006 -4.121 3.005 1.00 42.34 74 ASN A CA 1
ATOM 625 C C . ASN A 1 74 ? -40.795 -3.861 4.286 1.00 42.34 74 ASN A C 1
ATOM 627 O O . ASN A 1 74 ? -41.957 -4.248 4.340 1.00 42.34 74 ASN A O 1
ATOM 631 N N . GLU A 1 75 ? -40.242 -3.087 5.215 1.00 32.12 75 GLU A N 1
ATOM 632 C CA . GLU A 1 75 ? -41.054 -2.243 6.090 1.00 32.12 75 GLU A CA 1
ATOM 633 C C . GLU A 1 75 ? -40.407 -0.861 6.224 1.00 32.12 75 GLU A C 1
ATOM 635 O O . GLU A 1 75 ? -39.218 -0.713 6.512 1.00 32.12 75 GLU A O 1
ATOM 640 N N . ASN A 1 76 ? -41.213 0.154 5.913 1.00 43.25 76 ASN A N 1
ATOM 641 C CA . ASN A 1 76 ? -40.887 1.569 5.993 1.00 43.25 76 ASN A CA 1
ATOM 642 C C . ASN A 1 76 ? -40.816 1.994 7.463 1.00 43.25 76 ASN A C 1
ATOM 644 O O . ASN A 1 76 ? -41.837 1.970 8.148 1.00 43.25 76 ASN A O 1
ATOM 648 N N . TYR A 1 77 ? -39.661 2.480 7.917 1.0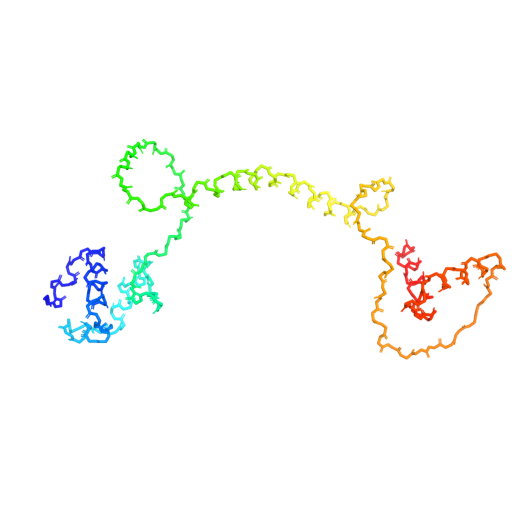0 32.25 77 TYR A N 1
ATOM 649 C CA . TYR A 1 77 ? -39.555 3.190 9.191 1.00 32.25 77 TYR A CA 1
ATOM 650 C C . TYR A 1 77 ? -39.231 4.662 8.920 1.00 32.25 77 TYR A C 1
ATOM 652 O O . TYR A 1 77 ? -38.129 5.005 8.493 1.00 32.25 77 TYR A O 1
ATOM 660 N N . ASN A 1 78 ? -40.224 5.524 9.158 1.00 41.53 78 ASN A N 1
ATOM 661 C CA . ASN A 1 78 ? -40.027 6.958 9.355 1.00 41.53 78 ASN A CA 1
ATOM 662 C C . ASN A 1 78 ? -39.226 7.160 10.649 1.00 41.53 78 ASN A C 1
ATOM 664 O O . ASN A 1 78 ? -39.646 6.696 11.708 1.00 41.53 78 ASN A O 1
ATOM 668 N N . LEU A 1 79 ? -38.095 7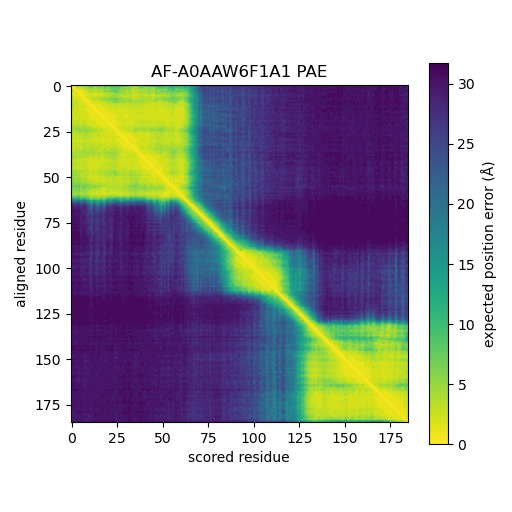.858 10.562 1.00 36.66 79 LEU A N 1
ATOM 669 C CA . LEU A 1 79 ? -37.272 8.256 11.703 1.00 36.66 79 LEU A CA 1
ATOM 670 C C . LEU A 1 79 ? -37.175 9.784 11.731 1.00 36.66 79 LEU A C 1
ATOM 672 O O . LEU A 1 79 ? -36.307 10.373 11.094 1.00 36.66 79 LEU A O 1
ATOM 676 N N . ASP A 1 80 ? -38.075 10.404 12.493 1.00 38.47 80 ASP A N 1
ATOM 677 C CA . ASP A 1 80 ? -37.890 11.755 13.021 1.00 38.47 80 ASP A CA 1
ATOM 678 C C . ASP A 1 80 ? -36.964 11.665 14.242 1.00 38.47 80 ASP A C 1
ATOM 680 O O . ASP A 1 80 ? -37.379 11.268 15.331 1.00 38.47 80 ASP A O 1
ATOM 684 N N . SER A 1 81 ? -35.688 12.010 14.070 1.00 35.12 81 SER A N 1
ATOM 685 C CA . SER A 1 81 ? -34.787 12.341 15.179 1.00 35.12 81 SER A CA 1
ATOM 686 C C . SER A 1 81 ? -33.650 13.230 14.679 1.00 35.12 81 SER A C 1
ATOM 688 O O . SER A 1 81 ? -33.031 12.955 13.651 1.00 35.12 81 SER A O 1
ATOM 690 N N . LYS A 1 82 ? -33.418 14.334 15.391 1.00 47.25 82 LYS A N 1
ATOM 691 C CA . LYS A 1 82 ? -32.444 15.378 15.060 1.00 47.25 82 LYS A CA 1
ATOM 692 C C . LYS A 1 82 ? -31.013 14.938 15.429 1.00 47.25 82 LYS A C 1
ATOM 694 O O . LYS A 1 82 ? -30.744 14.701 16.601 1.00 47.25 82 LYS A O 1
ATOM 699 N N . ASP A 1 83 ? -30.149 14.940 14.405 1.00 39.59 83 ASP A N 1
ATOM 700 C CA . ASP A 1 83 ? -28.669 14.862 14.352 1.00 39.59 83 ASP A CA 1
ATOM 701 C C . ASP A 1 83 ? -27.951 13.539 14.730 1.00 39.59 83 ASP A C 1
ATOM 703 O O . ASP A 1 83 ? -28.324 12.905 15.713 1.00 39.59 83 ASP A O 1
ATOM 707 N N . PRO A 1 84 ? -26.868 13.106 14.020 1.00 42.50 84 PRO A N 1
ATOM 708 C CA . PRO A 1 84 ? -26.174 13.688 12.865 1.00 42.50 84 PRO A CA 1
ATOM 709 C C . PRO A 1 84 ? -26.231 12.750 11.635 1.00 42.50 84 PRO A C 1
ATOM 711 O O . PRO A 1 84 ? -25.335 11.942 11.389 1.00 42.50 84 PRO A O 1
ATOM 714 N N . THR A 1 85 ? -27.269 12.860 10.805 1.00 43.94 85 THR A N 1
ATOM 715 C CA . THR A 1 85 ? -27.399 12.065 9.560 1.00 43.94 85 THR A CA 1
ATOM 716 C C . THR A 1 85 ? -26.608 12.657 8.383 1.00 43.94 85 THR A C 1
ATOM 718 O O . THR A 1 85 ? -26.669 12.141 7.271 1.00 43.94 85 THR A O 1
ATOM 721 N N . ILE A 1 86 ? -25.827 13.719 8.602 1.00 46.56 86 ILE A N 1
ATOM 722 C CA . ILE A 1 86 ? -25.084 14.400 7.527 1.00 46.56 86 ILE A CA 1
ATOM 723 C C . ILE A 1 86 ? -23.916 13.541 7.008 1.00 46.56 86 ILE A C 1
ATOM 725 O O . ILE A 1 86 ? -23.534 13.657 5.850 1.00 46.56 86 ILE A O 1
ATOM 729 N N . VAL A 1 87 ? -23.377 12.620 7.815 1.00 45.81 87 VAL A N 1
ATOM 730 C CA . VAL A 1 87 ? -22.182 11.850 7.419 1.00 45.81 87 VAL A CA 1
ATOM 731 C C . VAL A 1 87 ? -22.529 10.583 6.624 1.00 45.81 87 VAL A C 1
ATOM 733 O O . VAL A 1 87 ? -21.722 10.121 5.829 1.00 45.81 87 VAL A O 1
ATOM 736 N N . LEU A 1 88 ? -23.735 10.019 6.775 1.00 47.88 88 LEU A N 1
ATOM 737 C CA . LEU A 1 88 ? -24.083 8.740 6.135 1.00 47.88 88 LEU A CA 1
ATOM 738 C C . LEU A 1 88 ? -24.551 8.889 4.678 1.00 47.88 88 LEU A C 1
ATOM 740 O O . LEU A 1 88 ? -24.496 7.925 3.916 1.00 47.88 88 LEU A O 1
ATOM 744 N N . GLN A 1 89 ? -25.009 10.079 4.284 1.00 52.03 89 GLN A N 1
ATOM 745 C CA . GLN A 1 89 ? -25.473 10.320 2.919 1.00 52.03 89 GLN A CA 1
ATOM 746 C C . GLN A 1 89 ? -24.301 10.425 1.929 1.00 52.03 89 GLN A C 1
ATOM 748 O O . GLN A 1 89 ? -24.442 9.982 0.795 1.00 52.03 89 GLN A O 1
ATOM 753 N N . ASN A 1 90 ? -23.129 10.883 2.384 1.00 56.56 90 ASN A N 1
ATOM 754 C CA . ASN A 1 90 ? -21.958 11.084 1.525 1.00 56.56 90 ASN A CA 1
ATOM 755 C C . ASN A 1 90 ? -21.299 9.780 1.051 1.00 56.56 90 ASN A C 1
ATOM 757 O O . ASN A 1 90 ? -20.654 9.780 0.017 1.00 56.56 90 ASN A O 1
ATOM 761 N N . TYR A 1 91 ? -21.483 8.657 1.754 1.00 60.62 91 TYR A N 1
ATOM 762 C CA . TYR A 1 91 ? -20.878 7.382 1.341 1.00 60.62 91 TYR A CA 1
ATOM 763 C C . TYR A 1 91 ? -21.769 6.545 0.430 1.00 60.62 91 TYR A C 1
ATOM 765 O O . TYR A 1 91 ? -21.304 5.546 -0.109 1.00 60.62 91 TYR A O 1
ATOM 773 N N . LYS A 1 92 ? -23.063 6.870 0.299 1.00 72.62 92 LYS A N 1
ATOM 774 C CA . LYS A 1 92 ? -23.966 6.073 -0.546 1.00 72.62 92 LYS A CA 1
ATOM 775 C C . LYS A 1 92 ? -23.590 6.195 -2.013 1.00 72.62 92 LYS A C 1
ATOM 777 O O . LYS A 1 92 ? -23.591 5.179 -2.699 1.00 72.62 92 LYS A O 1
ATOM 782 N N . ASP A 1 93 ? -23.251 7.403 -2.440 1.00 73.94 93 ASP A N 1
ATOM 783 C CA . ASP A 1 93 ? -22.870 7.683 -3.819 1.00 73.94 93 ASP A CA 1
ATOM 784 C C . ASP A 1 93 ? -21.479 7.101 -4.108 1.00 73.94 93 ASP A C 1
ATOM 786 O O . ASP A 1 93 ? -21.343 6.333 -5.054 1.00 73.94 93 ASP A O 1
ATOM 790 N N . ASP A 1 94 ? -20.508 7.282 -3.203 1.00 74.06 94 ASP A N 1
ATOM 791 C CA . ASP A 1 94 ? -19.186 6.637 -3.288 1.00 74.06 94 ASP A CA 1
ATOM 792 C C . ASP A 1 94 ? -19.284 5.100 -3.343 1.00 74.06 94 ASP A C 1
ATOM 794 O O . ASP A 1 94 ? -18.613 4.433 -4.132 1.00 74.06 94 ASP A O 1
ATOM 798 N N . LEU A 1 95 ? -20.140 4.495 -2.511 1.00 79.12 95 LEU A N 1
ATOM 799 C CA . LEU A 1 95 ? -20.366 3.047 -2.522 1.00 79.12 95 LEU A CA 1
ATOM 800 C C . LEU A 1 95 ? -21.066 2.596 -3.803 1.00 79.12 95 LEU A C 1
ATOM 802 O O . LEU A 1 95 ? -20.776 1.504 -4.293 1.00 79.12 95 LEU A O 1
ATOM 806 N N . LEU A 1 96 ? -21.982 3.403 -4.342 1.00 80.06 96 LEU A N 1
ATOM 807 C CA . LEU A 1 96 ? -22.656 3.113 -5.600 1.00 80.06 96 LEU A CA 1
ATOM 808 C C . LEU A 1 96 ? -21.663 3.165 -6.765 1.00 80.06 96 LEU A C 1
ATOM 810 O O . LEU A 1 96 ? -21.658 2.241 -7.576 1.00 80.06 96 LEU A O 1
ATOM 814 N N . GLU A 1 97 ? -20.781 4.165 -6.798 1.00 79.62 97 GLU A N 1
ATOM 815 C CA . GLU A 1 97 ? -19.691 4.273 -7.771 1.00 79.62 97 GLU A CA 1
ATOM 816 C C . GLU A 1 97 ? -18.735 3.082 -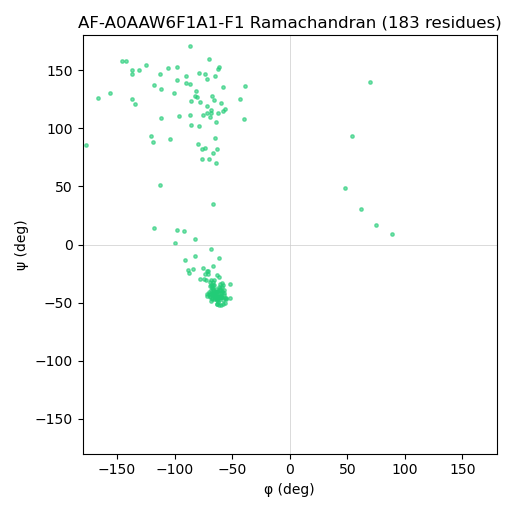7.676 1.00 79.62 97 GLU A C 1
ATOM 818 O O . GLU A 1 97 ? -18.433 2.454 -8.688 1.00 79.62 97 GLU A O 1
ATOM 823 N N . ILE A 1 98 ? -18.326 2.679 -6.467 1.00 81.25 98 ILE A N 1
ATOM 824 C CA . ILE A 1 98 ? -17.466 1.501 -6.269 1.00 81.25 98 ILE A CA 1
ATOM 825 C C . ILE A 1 98 ? -18.168 0.218 -6.732 1.00 81.25 98 ILE A C 1
ATOM 827 O O . ILE A 1 98 ? -17.542 -0.652 -7.336 1.00 81.25 98 ILE A O 1
ATOM 831 N N . VAL A 1 99 ? -19.466 0.067 -6.457 1.00 83.31 99 VAL A N 1
ATOM 832 C CA . VAL A 1 99 ? -20.241 -1.110 -6.879 1.00 83.31 99 VAL A CA 1
ATOM 833 C C . VAL A 1 99 ? -20.438 -1.137 -8.395 1.00 83.31 99 VAL A C 1
ATOM 835 O O . VAL A 1 99 ? -20.400 -2.221 -8.977 1.00 83.31 99 VAL A O 1
ATOM 838 N N . GLN A 1 100 ? -20.607 0.017 -9.041 1.00 81.25 100 GLN A N 1
ATOM 839 C CA . GLN A 1 100 ? -20.672 0.128 -10.499 1.00 81.25 100 GLN A CA 1
ATOM 840 C C . GLN A 1 100 ? -19.310 -0.189 -11.130 1.00 81.25 100 GLN A C 1
ATOM 842 O O . GLN A 1 100 ? -19.222 -1.073 -11.983 1.00 81.25 100 GLN A O 1
ATOM 847 N N . ALA A 1 101 ? -18.240 0.422 -10.617 1.00 83.25 101 ALA A N 1
ATOM 848 C CA . ALA A 1 101 ? -16.867 0.191 -11.056 1.00 83.25 101 ALA A CA 1
ATOM 849 C C . ALA A 1 101 ? -16.366 -1.223 -10.733 1.00 83.25 101 ALA A C 1
ATOM 851 O O . ALA A 1 101 ? -15.404 -1.688 -11.334 1.00 83.25 101 ALA A O 1
ATOM 852 N N . LYS A 1 102 ? -17.011 -1.952 -9.810 1.00 85.44 102 LYS A N 1
ATOM 853 C CA . LYS A 1 102 ? -16.648 -3.328 -9.448 1.00 85.44 102 LYS A CA 1
ATOM 854 C C . LYS A 1 102 ? -16.545 -4.218 -10.683 1.00 85.44 102 LYS A C 1
ATOM 856 O O . LYS A 1 102 ? -15.597 -4.991 -10.783 1.00 85.44 102 LYS A O 1
ATOM 861 N N . LYS A 1 103 ? -17.520 -4.138 -11.595 1.00 81.56 103 LYS A N 1
ATOM 862 C CA . LYS A 1 103 ? -17.531 -4.962 -12.809 1.00 81.56 103 LYS A CA 1
ATOM 863 C C . LYS A 1 103 ? -16.307 -4.656 -13.670 1.00 81.56 103 LYS A C 1
ATOM 865 O O . LYS A 1 103 ? -15.589 -5.587 -14.018 1.00 81.56 103 LYS A O 1
ATOM 870 N N . ASP A 1 104 ? -16.037 -3.379 -13.899 1.00 79.25 104 ASP A N 1
ATOM 871 C CA . ASP A 1 104 ? -14.920 -2.914 -14.720 1.00 79.25 104 ASP A CA 1
ATOM 872 C C . ASP A 1 104 ? -13.570 -3.249 -14.065 1.00 79.25 104 ASP A C 1
ATOM 874 O O . ASP A 1 104 ? -12.645 -3.696 -14.731 1.00 79.25 104 ASP A O 1
ATOM 878 N N . ILE A 1 105 ? -13.466 -3.149 -12.735 1.00 81.56 105 ILE A N 1
ATOM 879 C CA . ILE A 1 105 ? -12.285 -3.568 -11.964 1.00 81.56 105 ILE A CA 1
ATOM 880 C C . ILE A 1 105 ? -12.043 -5.072 -12.123 1.00 81.56 105 ILE A C 1
ATOM 882 O O . ILE A 1 105 ? -10.909 -5.494 -12.350 1.00 81.56 105 ILE A O 1
ATOM 886 N N . PHE A 1 106 ? -13.087 -5.901 -12.023 1.00 81.94 106 PHE A N 1
ATOM 887 C CA . PHE A 1 106 ? -12.952 -7.339 -12.267 1.00 81.94 106 PHE A CA 1
ATOM 888 C C . PHE A 1 106 ? -12.626 -7.644 -13.727 1.00 81.94 106 PHE A C 1
ATOM 890 O O . PHE A 1 106 ? -11.865 -8.573 -13.977 1.00 81.94 106 PHE A O 1
ATOM 897 N N . GLU A 1 107 ? -13.150 -6.872 -14.676 1.00 78.69 107 GLU A N 1
ATOM 898 C CA . GLU A 1 107 ? -12.837 -7.000 -16.097 1.00 78.69 107 GLU A CA 1
ATOM 899 C C . GLU A 1 107 ? -11.372 -6.652 -16.379 1.00 78.69 107 GLU A C 1
ATOM 901 O O . GLU A 1 107 ? -10.697 -7.428 -17.043 1.00 78.69 107 GLU A O 1
ATOM 906 N N . VAL A 1 108 ? -10.828 -5.591 -15.773 1.00 75.75 108 VAL A N 1
ATOM 907 C CA . VAL A 1 108 ? -9.400 -5.234 -15.842 1.00 75.75 108 VAL A CA 1
ATOM 908 C C . VAL A 1 108 ? -8.524 -6.291 -15.172 1.00 75.75 108 VAL A C 1
ATOM 910 O O . VAL A 1 108 ? -7.509 -6.690 -15.734 1.00 75.75 108 VAL A O 1
ATOM 913 N N . ILE A 1 109 ? -8.904 -6.790 -13.992 1.00 77.81 109 ILE A N 1
ATOM 914 C CA . ILE A 1 109 ? -8.154 -7.849 -13.298 1.00 77.81 109 ILE A CA 1
ATOM 915 C C . ILE A 1 109 ? -8.178 -9.147 -14.105 1.00 77.81 109 ILE A C 1
ATOM 917 O O . ILE A 1 109 ? -7.163 -9.835 -14.176 1.00 77.81 109 ILE A O 1
ATOM 921 N N . ASN A 1 110 ? -9.315 -9.496 -14.705 1.00 76.75 110 ASN A N 1
ATOM 922 C CA . ASN A 1 110 ? -9.424 -10.672 -15.557 1.00 76.75 110 ASN A CA 1
ATOM 923 C C . ASN A 1 110 ? -8.640 -10.466 -16.851 1.00 76.75 110 ASN A C 1
ATOM 925 O O . ASN A 1 110 ? -7.853 -11.330 -17.188 1.00 76.75 110 ASN A O 1
ATOM 929 N N . ALA A 1 111 ? -8.736 -9.310 -17.507 1.00 67.56 111 ALA A N 1
ATOM 930 C CA . ALA A 1 111 ? -7.912 -8.974 -18.663 1.00 67.56 111 ALA A CA 1
ATOM 931 C C . ALA A 1 111 ? -6.413 -9.014 -18.330 1.00 67.56 111 ALA A C 1
ATOM 933 O O . ALA A 1 111 ? -5.623 -9.455 -19.155 1.00 67.56 111 ALA A O 1
ATOM 934 N N . PHE A 1 112 ? -6.008 -8.607 -17.124 1.00 63.94 112 PHE A N 1
ATOM 935 C CA . PHE A 1 112 ? -4.625 -8.697 -16.658 1.00 63.94 112 PHE A CA 1
ATOM 936 C C . PHE A 1 112 ? -4.207 -10.139 -16.365 1.00 63.94 112 PHE A C 1
ATOM 938 O O . PHE A 1 112 ? -3.121 -10.547 -16.754 1.00 63.94 112 PHE A O 1
ATOM 945 N N . LYS A 1 113 ? -5.061 -10.940 -15.718 1.00 67.50 113 LYS A N 1
ATOM 946 C CA . LYS A 1 113 ? -4.805 -12.370 -15.489 1.00 67.50 113 LYS A CA 1
ATOM 947 C C . LYS A 1 113 ? -4.721 -13.130 -16.808 1.00 67.50 113 LYS A C 1
ATOM 949 O O . LYS A 1 113 ? -3.763 -13.860 -17.007 1.00 67.50 113 LYS A O 1
ATOM 954 N N . GLU A 1 114 ? -5.665 -12.918 -17.715 1.00 62.16 114 GLU A N 1
ATOM 955 C CA . GLU A 1 114 ? -5.674 -13.513 -19.050 1.00 62.16 114 GLU A CA 1
ATOM 956 C C . GLU A 1 114 ? -4.463 -13.035 -19.872 1.00 62.16 114 GLU A C 1
ATOM 958 O O . GLU A 1 114 ? -3.807 -13.865 -20.482 1.00 62.16 114 GLU A O 1
ATOM 963 N N . ASN A 1 115 ? -4.051 -11.759 -19.809 1.00 55.59 115 ASN A N 1
ATOM 964 C CA . ASN A 1 115 ? -2.804 -11.285 -20.445 1.00 55.59 115 ASN A CA 1
ATOM 965 C C . ASN A 1 115 ? -1.517 -11.768 -19.753 1.00 55.59 115 ASN A C 1
ATOM 967 O O . ASN A 1 115 ? -0.472 -11.826 -20.389 1.00 55.59 115 ASN A O 1
ATOM 971 N N . LEU A 1 116 ? -1.556 -12.144 -18.473 1.00 49.09 116 LEU A N 1
ATOM 972 C CA . LEU A 1 116 ? -0.449 -12.862 -17.831 1.00 49.09 116 LEU A CA 1
ATOM 973 C C . LEU A 1 116 ? -0.373 -14.324 -18.308 1.00 49.09 116 LEU A C 1
ATOM 975 O O . LEU A 1 116 ? 0.707 -14.911 -18.271 1.00 49.09 116 LEU A O 1
ATOM 979 N N . TYR A 1 117 ? -1.491 -14.904 -18.767 1.00 47.81 117 TYR A N 1
ATOM 980 C CA . TYR A 1 117 ? -1.545 -16.230 -19.398 1.00 47.81 117 TYR A CA 1
ATOM 981 C C . TYR A 1 117 ? -1.316 -16.192 -20.922 1.00 47.81 117 TYR A C 1
ATOM 983 O O . TYR A 1 117 ? -0.874 -17.191 -21.489 1.00 47.81 117 TYR A O 1
ATOM 991 N N . TYR A 1 118 ? -1.530 -15.048 -21.578 1.00 43.34 118 TYR A N 1
ATOM 992 C CA . TYR A 1 118 ? -1.261 -14.830 -22.998 1.00 43.34 118 TYR A CA 1
ATOM 993 C C . TYR A 1 118 ? 0.006 -14.002 -23.210 1.00 43.34 118 TYR A C 1
ATOM 995 O O . TYR A 1 118 ? 0.013 -12.779 -23.319 1.00 43.34 118 TYR A O 1
ATOM 1003 N N . LYS A 1 119 ? 1.095 -14.758 -23.326 1.00 51.44 119 LYS A N 1
ATOM 1004 C CA . LYS A 1 119 ? 2.292 -14.435 -24.099 1.00 51.44 119 LYS A CA 1
ATOM 1005 C C . LYS A 1 119 ? 1.906 -13.753 -25.428 1.00 51.44 119 LYS A C 1
ATOM 1007 O O . LYS A 1 119 ? 1.005 -14.223 -26.117 1.00 51.44 119 LYS A O 1
ATOM 1012 N N . ASP A 1 120 ? 2.636 -12.694 -25.775 1.00 48.56 120 ASP A N 1
ATOM 1013 C CA . ASP A 1 120 ? 2.730 -12.086 -27.107 1.00 48.56 120 ASP A CA 1
ATOM 1014 C C . ASP A 1 120 ? 1.411 -11.677 -27.788 1.00 48.56 120 ASP A C 1
ATOM 1016 O O . ASP A 1 120 ? 0.844 -12.434 -28.562 1.00 48.56 120 ASP A O 1
ATOM 1020 N N . THR A 1 121 ? 0.974 -10.423 -27.641 1.00 39.03 121 THR A N 1
ATOM 1021 C CA . THR A 1 121 ? 0.501 -9.638 -28.801 1.00 39.03 121 THR A CA 1
ATOM 1022 C C . THR A 1 121 ? 0.362 -8.153 -28.470 1.00 39.03 121 THR A C 1
ATOM 1024 O O . THR A 1 121 ? -0.313 -7.720 -27.544 1.00 39.03 121 THR A O 1
ATOM 1027 N N . THR A 1 122 ? 1.029 -7.357 -29.296 1.00 47.59 122 THR A N 1
ATOM 1028 C CA . THR A 1 122 ? 0.819 -5.931 -29.541 1.00 47.59 122 THR A CA 1
ATOM 1029 C C . THR A 1 122 ? -0.661 -5.543 -29.593 1.00 47.59 122 THR A C 1
ATOM 1031 O O . THR A 1 122 ? -1.336 -5.844 -30.573 1.00 47.59 122 THR A O 1
ATOM 1034 N N . ASN A 1 123 ? -1.132 -4.844 -28.560 1.00 44.03 123 ASN A N 1
ATOM 1035 C CA . ASN A 1 123 ? -1.971 -3.640 -28.626 1.00 44.03 123 ASN A CA 1
ATOM 1036 C C . ASN A 1 123 ? -2.185 -3.151 -27.190 1.00 44.03 123 ASN A C 1
ATOM 1038 O O . ASN A 1 123 ? -3.124 -3.528 -26.495 1.00 44.03 123 ASN A O 1
ATOM 1042 N N . VAL A 1 124 ? -1.220 -2.356 -26.737 1.00 43.72 124 VAL A N 1
ATOM 1043 C CA . VAL A 1 124 ? -1.140 -1.808 -25.387 1.00 43.72 124 VAL A CA 1
ATOM 1044 C C . VAL A 1 124 ? -2.274 -0.798 -25.210 1.00 43.72 124 VAL A C 1
ATOM 1046 O O . VAL A 1 124 ? -2.289 0.240 -25.867 1.00 43.72 124 VAL A O 1
ATOM 1049 N N . ILE A 1 125 ? -3.216 -1.081 -24.307 1.00 41.06 125 ILE A N 1
ATOM 1050 C CA . ILE A 1 125 ? -3.897 -0.002 -23.589 1.00 41.06 125 ILE A CA 1
ATOM 1051 C C . ILE A 1 125 ? -2.786 0.651 -22.772 1.00 41.06 125 ILE A C 1
ATOM 1053 O O . ILE A 1 125 ? -2.286 0.043 -21.824 1.00 41.06 125 ILE A O 1
ATOM 1057 N N . GLU A 1 126 ? -2.338 1.837 -23.191 1.00 36.72 126 GLU A N 1
ATOM 1058 C CA . GLU A 1 126 ? -1.412 2.671 -22.426 1.00 36.72 126 GLU A CA 1
ATOM 1059 C C . GLU A 1 126 ? -2.102 3.080 -21.119 1.00 36.72 126 GLU A C 1
ATOM 1061 O O . GLU A 1 126 ? -2.632 4.177 -20.960 1.00 36.72 126 GLU A O 1
ATOM 1066 N N . VAL A 1 127 ? -2.073 2.184 -20.132 1.00 41.69 127 VAL A N 1
ATOM 1067 C CA . VAL A 1 127 ? -1.846 2.633 -18.767 1.00 41.69 127 VAL A CA 1
ATOM 1068 C C . VAL A 1 127 ? -0.504 3.333 -18.856 1.00 41.69 127 VAL A C 1
ATOM 1070 O O . VAL A 1 127 ? 0.491 2.699 -19.204 1.00 41.69 127 VAL A O 1
ATOM 1073 N N . VAL A 1 128 ? -0.494 4.642 -18.621 1.00 41.81 128 VAL A N 1
ATOM 1074 C CA . VAL A 1 128 ? 0.720 5.444 -18.468 1.00 41.81 128 VAL A CA 1
ATOM 1075 C C . VAL A 1 128 ? 1.436 4.936 -17.210 1.00 41.81 128 VAL A C 1
ATOM 1077 O O . VAL A 1 128 ? 1.449 5.578 -16.165 1.00 41.81 128 VAL A O 1
ATOM 1080 N N . ALA A 1 129 ? 1.990 3.725 -17.284 1.00 42.47 129 ALA A N 1
ATOM 1081 C CA . ALA A 1 129 ? 3.159 3.361 -16.527 1.00 42.47 129 ALA A CA 1
ATOM 1082 C C . ALA A 1 129 ? 4.169 4.419 -16.941 1.00 42.47 129 ALA A C 1
ATOM 1084 O O . ALA A 1 129 ? 4.447 4.586 -18.130 1.00 42.47 129 ALA A O 1
ATOM 1085 N N . SER A 1 130 ? 4.599 5.232 -15.986 1.00 44.09 130 SER A N 1
ATOM 1086 C CA . SER A 1 130 ? 5.661 6.190 -16.223 1.00 44.09 130 SER A CA 1
ATOM 1087 C C . SER A 1 130 ? 6.753 5.477 -17.025 1.00 44.09 130 SER A C 1
ATOM 1089 O O . SER A 1 130 ? 7.203 4.401 -16.631 1.00 44.09 130 SER A O 1
ATOM 1091 N N . ASN A 1 131 ? 7.140 6.040 -18.178 1.00 55.41 131 ASN A N 1
ATOM 1092 C CA . ASN A 1 131 ? 8.244 5.561 -19.028 1.00 55.41 131 ASN A CA 1
ATOM 1093 C C . ASN A 1 131 ? 9.606 5.722 -18.314 1.00 55.41 131 ASN A C 1
ATOM 1095 O O . ASN A 1 131 ? 10.618 6.101 -18.903 1.00 55.41 131 ASN A O 1
ATOM 1099 N N . GLU A 1 132 ? 9.613 5.535 -17.001 1.00 66.19 132 GLU A N 1
ATOM 1100 C CA . GLU A 1 132 ? 10.754 5.608 -16.132 1.00 66.19 132 GLU A CA 1
ATOM 1101 C C . GLU A 1 132 ? 11.501 4.287 -16.209 1.00 66.19 132 GLU A C 1
ATOM 1103 O O . GLU A 1 132 ? 10.934 3.201 -16.098 1.00 66.19 132 GLU A O 1
ATOM 1108 N N . ILE A 1 133 ? 12.812 4.405 -16.389 1.00 72.12 133 ILE A N 1
ATOM 1109 C CA . ILE A 1 133 ? 13.721 3.270 -16.355 1.00 72.12 133 ILE A CA 1
ATOM 1110 C C . ILE A 1 133 ? 13.644 2.657 -14.953 1.00 72.12 133 ILE A C 1
ATOM 1112 O O . ILE A 1 133 ? 14.060 3.282 -13.967 1.00 72.12 133 ILE A O 1
ATOM 1116 N N . GLN A 1 134 ? 13.123 1.435 -14.875 1.00 75.94 134 GLN A N 1
ATOM 1117 C CA . GLN A 1 134 ? 13.121 0.630 -13.661 1.00 75.94 134 GLN A CA 1
ATOM 1118 C C . GLN A 1 134 ? 14.437 -0.141 -13.591 1.00 75.94 134 GLN A C 1
ATOM 1120 O O . GLN A 1 134 ? 14.702 -1.022 -14.404 1.00 75.94 134 GLN A O 1
ATOM 1125 N N . ILE A 1 135 ? 15.281 0.214 -12.626 1.00 78.88 135 ILE A N 1
ATOM 1126 C CA . ILE A 1 135 ? 16.528 -0.499 -12.347 1.00 78.88 135 ILE A CA 1
ATOM 1127 C C . ILE A 1 135 ? 16.306 -1.404 -11.141 1.00 78.88 135 ILE A C 1
ATOM 1129 O O . ILE A 1 135 ? 15.794 -0.958 -10.115 1.00 78.88 135 ILE A O 1
ATOM 1133 N N . LYS A 1 136 ? 16.693 -2.672 -11.271 1.00 79.75 136 LYS A N 1
ATOM 1134 C CA . LYS A 1 136 ? 16.748 -3.620 -10.158 1.00 79.75 136 LYS A CA 1
ATOM 1135 C C . LYS A 1 136 ? 18.007 -3.379 -9.323 1.00 79.75 136 LYS A C 1
ATOM 1137 O O . LYS A 1 136 ? 19.060 -3.068 -9.870 1.00 79.75 136 LYS A O 1
ATOM 1142 N N . ASP A 1 137 ? 17.919 -3.616 -8.017 1.00 77.31 137 ASP A N 1
ATOM 1143 C CA . ASP A 1 137 ? 19.097 -3.634 -7.150 1.00 77.31 137 ASP A CA 1
ATOM 1144 C C . ASP A 1 137 ? 19.977 -4.858 -7.463 1.00 77.31 137 ASP A C 1
ATOM 1146 O O . ASP A 1 137 ? 19.618 -6.011 -7.187 1.00 77.31 137 ASP A O 1
ATOM 1150 N N . PHE A 1 138 ? 21.142 -4.608 -8.061 1.00 79.50 138 PHE A N 1
ATOM 1151 C CA . PHE A 1 138 ? 22.155 -5.627 -8.323 1.00 79.50 138 PHE A CA 1
ATOM 1152 C C . PHE A 1 138 ? 23.058 -5.791 -7.092 1.00 79.50 138 PHE A C 1
ATOM 1154 O O . PHE A 1 138 ? 23.958 -4.994 -6.856 1.00 79.50 138 PHE A O 1
ATOM 1161 N N . ASN A 1 139 ? 22.837 -6.856 -6.314 1.00 77.06 139 ASN A N 1
ATOM 1162 C CA . ASN A 1 139 ? 23.612 -7.164 -5.098 1.00 77.06 139 ASN A CA 1
ATOM 1163 C C . ASN A 1 139 ? 24.828 -8.082 -5.344 1.00 77.06 139 ASN A C 1
ATOM 1165 O O . ASN A 1 139 ? 25.387 -8.634 -4.398 1.00 77.06 139 ASN A O 1
ATOM 1169 N N . SER A 1 140 ? 25.211 -8.309 -6.602 1.00 79.56 140 SER A N 1
ATOM 1170 C CA . SER A 1 140 ? 26.319 -9.196 -6.981 1.00 79.56 140 SER A CA 1
ATOM 1171 C C . SER A 1 140 ? 27.556 -8.420 -7.422 1.00 79.56 140 SER A C 1
ATOM 1173 O O . SER A 1 140 ? 27.435 -7.347 -8.012 1.00 79.56 140 SER A O 1
ATOM 1175 N N . ASP A 1 141 ? 28.735 -9.017 -7.242 1.00 85.19 141 ASP A N 1
ATOM 1176 C CA . ASP A 1 141 ? 30.000 -8.437 -7.696 1.00 85.19 141 ASP A CA 1
ATOM 1177 C C . ASP A 1 141 ? 30.012 -8.171 -9.210 1.00 85.19 141 ASP A C 1
ATOM 1179 O O . ASP A 1 141 ? 29.633 -9.023 -10.023 1.00 85.19 141 ASP A O 1
ATOM 1183 N N . ALA A 1 142 ? 30.501 -6.990 -9.597 1.00 84.94 142 ALA A N 1
ATOM 1184 C CA . ALA A 1 142 ? 30.639 -6.604 -10.995 1.00 84.94 142 ALA A CA 1
ATOM 1185 C C . ALA A 1 142 ? 31.714 -7.452 -11.696 1.00 84.94 142 ALA A C 1
ATOM 1187 O O . ALA A 1 142 ? 32.861 -7.526 -11.251 1.00 84.94 142 ALA A O 1
ATOM 1188 N N . LYS A 1 143 ? 31.360 -8.057 -12.836 1.00 89.75 143 LYS A N 1
ATOM 1189 C CA . LYS A 1 143 ? 32.292 -8.809 -13.690 1.00 89.75 143 LYS A CA 1
ATOM 1190 C C . LYS A 1 143 ? 32.512 -8.082 -15.009 1.00 89.75 143 LYS A C 1
ATOM 1192 O O . LYS A 1 143 ? 31.562 -7.665 -15.666 1.00 89.75 143 LYS A O 1
ATOM 1197 N N . VAL A 1 144 ? 33.771 -7.972 -15.426 1.00 87.56 144 VAL A N 1
ATOM 1198 C CA . VAL A 1 144 ? 34.130 -7.383 -16.722 1.00 87.56 144 VAL A CA 1
ATOM 1199 C C . VAL A 1 144 ? 33.980 -8.439 -17.814 1.00 87.56 144 VAL A C 1
ATOM 1201 O O . VAL A 1 144 ? 34.520 -9.537 -17.713 1.00 87.56 144 VAL A O 1
ATOM 1204 N N . THR A 1 145 ? 33.247 -8.109 -18.872 1.00 86.19 145 THR A N 1
ATOM 1205 C CA . THR A 1 145 ? 33.096 -8.928 -20.083 1.00 86.19 145 THR A CA 1
ATOM 1206 C C . THR A 1 145 ? 33.179 -8.016 -21.303 1.00 86.19 145 THR A C 1
ATOM 1208 O O . THR A 1 145 ? 32.764 -6.861 -21.237 1.00 86.19 145 THR A O 1
ATOM 1211 N N . SER A 1 146 ? 33.738 -8.512 -22.413 1.00 89.38 146 SER A N 1
ATOM 1212 C CA . SER A 1 146 ? 33.828 -7.764 -23.671 1.00 89.38 146 SER A CA 1
ATOM 1213 C C . SER A 1 146 ? 33.058 -8.465 -24.789 1.00 89.38 146 SER A C 1
ATOM 1215 O O . SER A 1 146 ? 33.122 -9.681 -24.947 1.00 89.38 146 SER A O 1
ATOM 1217 N N . PHE A 1 147 ? 32.322 -7.680 -25.572 1.00 92.31 147 PHE A N 1
ATOM 1218 C CA . PHE A 1 147 ? 31.638 -8.116 -26.785 1.00 92.31 147 PHE A CA 1
ATOM 1219 C C . PHE A 1 147 ? 31.652 -6.978 -27.808 1.00 92.31 147 PHE A C 1
ATOM 1221 O O . PHE A 1 147 ? 31.847 -5.809 -27.465 1.00 92.31 147 PHE A O 1
ATOM 1228 N N . ARG A 1 148 ? 31.491 -7.320 -29.089 1.00 94.56 148 ARG A N 1
ATOM 1229 C CA . ARG A 1 148 ? 31.425 -6.329 -30.168 1.00 94.56 148 ARG A CA 1
ATOM 1230 C C . ARG A 1 148 ? 29.980 -5.903 -30.384 1.00 94.56 148 ARG A C 1
ATOM 1232 O O . ARG A 1 148 ? 29.085 -6.740 -30.415 1.00 94.56 148 ARG A O 1
ATOM 1239 N N . VAL A 1 149 ? 29.784 -4.608 -30.593 1.00 94.12 149 VAL A N 1
ATOM 1240 C CA . VAL A 1 149 ? 28.511 -4.010 -31.008 1.00 94.12 149 VAL A CA 1
ATOM 1241 C C . VAL A 1 149 ? 28.732 -3.190 -32.270 1.00 94.12 149 VAL A C 1
ATOM 1243 O O . VAL A 1 149 ? 29.841 -2.711 -32.522 1.00 94.12 149 VAL A O 1
ATOM 1246 N N . TYR A 1 150 ? 27.682 -3.015 -33.065 1.00 97.06 150 TYR A N 1
ATOM 1247 C CA . TYR A 1 150 ? 27.739 -2.125 -34.218 1.00 97.06 150 TYR A CA 1
ATOM 1248 C C . TYR A 1 150 ? 27.935 -0.671 -33.776 1.00 97.06 150 TYR A C 1
ATOM 1250 O O . TYR A 1 150 ? 27.417 -0.240 -32.742 1.00 97.06 150 TYR A O 1
ATOM 1258 N N . GLY A 1 151 ? 28.682 0.095 -34.577 1.00 96.12 151 GLY A N 1
ATOM 1259 C CA . GLY A 1 151 ? 29.038 1.479 -34.252 1.00 96.12 151 GLY A CA 1
ATOM 1260 C C . GLY A 1 151 ? 27.818 2.378 -34.043 1.00 96.12 151 GLY A C 1
ATOM 1261 O O . GLY A 1 151 ? 27.789 3.154 -33.094 1.00 96.12 151 GLY A O 1
ATOM 1262 N N . GLU A 1 152 ? 26.779 2.221 -34.865 1.00 96.00 152 GLU A N 1
ATOM 1263 C CA . GLU A 1 152 ? 25.531 2.981 -34.728 1.00 96.00 152 GLU A CA 1
ATOM 1264 C C . GLU A 1 152 ? 24.827 2.701 -33.392 1.00 96.00 152 GLU A C 1
ATOM 1266 O O . GLU A 1 152 ? 24.424 3.629 -32.689 1.00 96.00 152 GLU A O 1
ATOM 1271 N N . THR A 1 153 ? 24.733 1.425 -33.003 1.00 94.12 153 THR A N 1
ATOM 1272 C CA . THR A 1 153 ? 24.168 1.005 -31.715 1.00 94.12 153 THR A CA 1
ATOM 1273 C C . THR A 1 153 ? 24.950 1.608 -30.553 1.00 94.12 153 THR A C 1
ATOM 1275 O O . THR A 1 153 ? 24.350 2.107 -29.605 1.00 94.12 153 THR A O 1
ATOM 1278 N N . LEU A 1 154 ? 26.284 1.626 -30.641 1.00 93.75 154 LEU A N 1
ATOM 1279 C CA . LEU A 1 154 ? 27.131 2.226 -29.613 1.00 93.75 154 LEU A CA 1
ATOM 1280 C C . LEU A 1 154 ? 26.915 3.741 -29.491 1.00 93.75 154 LEU A C 1
ATOM 1282 O O . LEU A 1 154 ? 26.886 4.261 -28.376 1.00 93.75 154 LEU A O 1
ATOM 1286 N N . THR A 1 155 ? 26.760 4.455 -30.608 1.00 96.44 155 THR A N 1
ATOM 1287 C CA . THR A 1 155 ? 26.476 5.898 -30.598 1.00 96.44 155 THR A CA 1
ATOM 1288 C C . THR A 1 155 ? 25.138 6.183 -29.921 1.00 96.44 155 THR A C 1
ATOM 1290 O O . THR A 1 155 ? 25.091 6.966 -28.972 1.00 96.44 155 THR A O 1
ATOM 1293 N N . LYS A 1 156 ? 24.077 5.468 -30.319 1.00 95.50 156 LYS A N 1
ATOM 1294 C CA . LYS A 1 156 ? 22.747 5.582 -29.698 1.00 95.50 156 LYS A CA 1
ATOM 1295 C C . LYS A 1 156 ? 22.783 5.254 -28.204 1.00 95.50 156 LYS A C 1
ATOM 1297 O O . LYS A 1 156 ? 22.182 5.967 -27.405 1.00 95.50 156 LYS A O 1
ATOM 1302 N N . TRP A 1 157 ? 23.538 4.226 -27.810 1.00 94.06 157 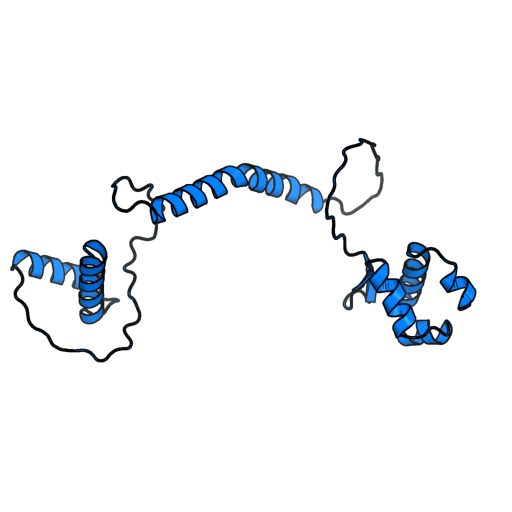TRP A N 1
ATOM 1303 C CA . TRP A 1 157 ? 23.721 3.861 -26.404 1.00 94.06 157 TRP A CA 1
ATOM 1304 C C . TRP A 1 157 ? 24.377 4.983 -25.589 1.00 94.06 157 TRP A C 1
ATOM 1306 O O . TRP A 1 157 ? 23.897 5.347 -24.519 1.00 94.06 157 TRP A O 1
ATOM 1316 N N . LYS A 1 158 ? 25.449 5.595 -26.107 1.00 92.38 158 LYS A N 1
ATOM 1317 C CA . LYS A 1 158 ? 26.133 6.712 -25.433 1.00 92.38 158 LYS A CA 1
ATOM 1318 C C . LYS A 1 158 ? 25.228 7.931 -25.256 1.00 92.38 158 LYS A C 1
ATOM 1320 O O . LYS A 1 158 ? 25.258 8.566 -24.199 1.00 92.38 158 LYS A O 1
ATOM 1325 N N . GLU A 1 159 ? 24.427 8.257 -26.267 1.00 94.94 159 GLU A N 1
ATOM 1326 C CA . GLU A 1 159 ? 23.431 9.328 -26.178 1.00 94.94 159 GLU A CA 1
ATOM 1327 C C . GLU A 1 159 ? 22.357 9.014 -25.133 1.00 94.94 159 GLU A C 1
ATOM 1329 O O . GLU A 1 159 ? 22.007 9.882 -24.333 1.00 94.94 159 GLU A O 1
ATOM 1334 N N . PHE A 1 160 ? 21.877 7.770 -25.094 1.00 93.00 160 PHE A N 1
ATOM 1335 C CA . PHE A 1 160 ? 20.917 7.305 -24.097 1.00 93.00 160 PHE A CA 1
ATOM 1336 C C . PHE A 1 160 ? 21.468 7.443 -22.668 1.00 93.00 160 PHE A C 1
ATOM 1338 O O . PHE A 1 160 ? 20.859 8.121 -21.840 1.00 93.00 160 PHE A O 1
ATOM 1345 N N . CYS A 1 161 ? 22.670 6.930 -22.389 1.00 89.94 161 CYS A N 1
ATOM 1346 C CA . CYS A 1 161 ? 23.298 7.069 -21.068 1.00 89.94 161 CYS A CA 1
ATOM 1347 C C . CYS A 1 161 ? 23.528 8.541 -20.680 1.00 89.94 161 CYS A C 1
ATOM 1349 O O . CYS A 1 161 ? 23.390 8.912 -19.515 1.00 89.94 161 CYS A O 1
ATOM 1351 N N . SER A 1 162 ? 23.824 9.410 -21.653 1.00 89.94 162 SER A N 1
ATOM 1352 C CA . SER A 1 162 ? 24.013 10.848 -21.417 1.00 89.94 162 SER A CA 1
ATOM 1353 C C . SER A 1 162 ? 22.722 11.569 -21.018 1.00 89.94 162 SER A C 1
ATOM 1355 O O . SER A 1 162 ? 22.785 12.550 -20.275 1.00 89.94 162 SER A O 1
ATOM 1357 N N . LYS A 1 163 ? 21.563 11.093 -21.490 1.00 90.38 163 LYS A N 1
ATOM 1358 C CA . LYS A 1 163 ? 20.235 11.594 -21.097 1.00 90.38 163 LYS A CA 1
ATOM 1359 C C . LYS A 1 163 ? 19.806 11.063 -19.727 1.00 90.38 163 LYS A C 1
ATOM 1361 O O . LYS A 1 163 ? 19.122 11.767 -18.992 1.00 90.38 163 LYS A O 1
ATOM 1366 N N . HIS A 1 164 ? 20.262 9.869 -19.351 1.00 86.69 164 HIS A N 1
ATOM 1367 C CA . HIS A 1 164 ? 19.853 9.171 -18.130 1.00 86.69 164 HIS A CA 1
ATOM 1368 C C . HIS A 1 164 ? 20.986 9.036 -17.097 1.00 86.69 164 HIS A C 1
ATOM 1370 O O . HIS A 1 164 ? 21.220 7.965 -16.546 1.00 86.69 164 HIS A O 1
ATOM 1376 N N . LYS A 1 165 ? 21.650 10.156 -16.769 1.00 84.31 165 LYS A N 1
ATOM 1377 C CA . LYS A 1 165 ? 22.797 10.217 -15.829 1.00 84.31 165 LYS A CA 1
ATOM 1378 C C . LYS A 1 165 ? 22.500 9.778 -14.389 1.00 84.31 165 LYS A C 1
ATOM 1380 O O . LYS A 1 165 ? 23.425 9.648 -13.596 1.00 84.31 165 LYS A O 1
ATOM 1385 N N . LYS A 1 166 ? 21.223 9.605 -14.040 1.00 85.38 166 LYS A N 1
ATOM 1386 C CA . LYS A 1 166 ? 20.778 9.095 -12.736 1.00 85.38 166 LYS A CA 1
ATOM 1387 C C . LYS A 1 166 ? 21.245 7.653 -12.494 1.00 85.38 166 LYS A C 1
ATOM 1389 O O . LYS A 1 166 ? 21.384 7.260 -11.343 1.00 85.38 166 LYS A O 1
ATOM 1394 N N . TYR A 1 167 ? 21.474 6.887 -13.560 1.00 85.50 167 TYR A N 1
ATOM 1395 C CA . TYR A 1 167 ? 21.806 5.467 -13.490 1.00 85.50 167 TYR A CA 1
ATOM 1396 C C . TYR A 1 167 ? 23.239 5.213 -13.949 1.00 85.50 167 TYR A C 1
ATOM 1398 O O . TYR A 1 167 ? 23.749 5.891 -14.846 1.00 85.50 167 TYR A O 1
ATOM 1406 N N . ASN A 1 168 ? 23.890 4.216 -13.351 1.00 87.06 168 ASN A N 1
ATOM 1407 C CA . ASN A 1 168 ? 25.209 3.790 -13.792 1.00 87.06 168 ASN A CA 1
ATOM 1408 C C . ASN A 1 168 ? 25.092 3.007 -15.112 1.00 87.06 168 ASN A C 1
ATOM 1410 O O . ASN A 1 168 ? 24.139 2.263 -15.334 1.00 87.06 168 ASN A O 1
ATOM 1414 N N . ASN A 1 169 ? 26.095 3.127 -15.985 1.00 89.31 169 ASN A N 1
ATOM 1415 C CA . ASN A 1 169 ? 26.151 2.388 -17.249 1.00 89.31 169 ASN A CA 1
ATOM 1416 C C . ASN A 1 169 ? 26.132 0.866 -17.015 1.00 89.31 169 ASN A C 1
ATOM 1418 O O . ASN A 1 169 ? 25.552 0.134 -17.809 1.00 89.31 169 ASN A O 1
ATOM 1422 N N . GLN A 1 170 ? 26.721 0.395 -15.909 1.00 89.69 170 GLN A N 1
ATOM 1423 C CA . GLN A 1 170 ? 26.642 -1.011 -15.504 1.00 89.69 170 GLN A CA 1
ATOM 1424 C C . GLN A 1 170 ? 25.190 -1.469 -15.310 1.00 89.69 170 GLN A C 1
ATOM 1426 O O . GLN A 1 170 ? 24.812 -2.518 -15.832 1.00 89.69 170 GLN A O 1
ATOM 1431 N N . ASP A 1 171 ? 24.384 -0.684 -14.595 1.00 89.31 171 ASP A N 1
ATOM 1432 C CA . ASP A 1 171 ? 22.993 -1.027 -14.289 1.00 89.31 171 ASP A CA 1
ATOM 1433 C C . ASP A 1 171 ? 22.148 -1.030 -15.562 1.00 89.31 171 ASP A C 1
ATOM 1435 O O . ASP A 1 171 ? 21.376 -1.955 -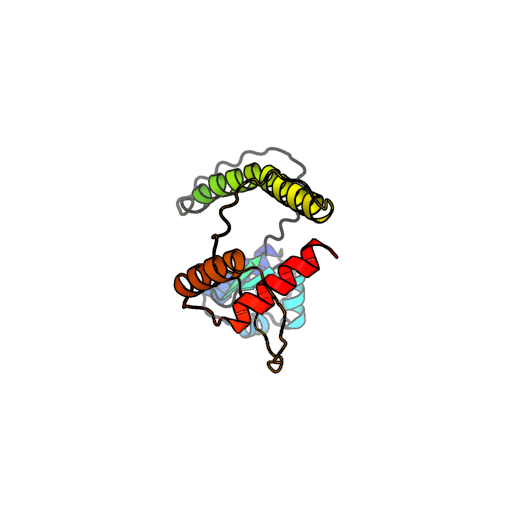15.804 1.00 89.31 171 ASP A O 1
ATOM 1439 N N . LEU A 1 172 ? 22.360 -0.024 -16.417 1.00 91.19 172 LEU A N 1
ATOM 1440 C CA . LEU A 1 172 ? 21.670 0.106 -17.697 1.00 91.19 172 LEU A CA 1
ATOM 1441 C C . LEU A 1 172 ? 21.977 -1.074 -18.629 1.00 91.19 172 LEU A C 1
ATOM 1443 O O . LEU A 1 172 ? 21.058 -1.649 -19.207 1.00 91.19 172 LEU A O 1
ATOM 1447 N N . VAL A 1 173 ? 23.251 -1.466 -18.761 1.00 92.19 173 VAL A N 1
ATOM 1448 C CA . VAL A 1 173 ? 23.636 -2.625 -19.586 1.00 92.19 173 VAL A CA 1
ATOM 1449 C C . VAL A 1 173 ? 23.077 -3.923 -19.003 1.00 92.19 173 VAL A C 1
ATOM 1451 O O . VAL A 1 173 ? 22.562 -4.749 -19.753 1.00 92.19 173 VAL A O 1
ATOM 1454 N N . SER A 1 174 ? 23.155 -4.108 -17.683 1.00 91.19 174 SER A N 1
ATOM 1455 C CA . SER A 1 174 ? 22.678 -5.330 -17.021 1.00 91.19 174 SER A CA 1
ATOM 1456 C C . SER A 1 174 ? 21.168 -5.503 -17.192 1.00 91.19 174 SER A C 1
ATOM 1458 O O . SER A 1 174 ? 20.719 -6.584 -17.567 1.00 91.19 174 SER A O 1
ATOM 1460 N N . MET A 1 175 ? 20.394 -4.427 -17.013 1.00 91.31 175 MET A N 1
ATOM 1461 C CA . MET A 1 175 ? 18.950 -4.441 -17.259 1.00 91.31 175 MET A CA 1
ATOM 1462 C C . MET A 1 175 ? 18.617 -4.709 -18.727 1.00 91.31 175 MET A C 1
ATOM 1464 O O . MET A 1 175 ? 17.787 -5.570 -18.999 1.00 91.31 175 MET A O 1
ATOM 1468 N N . ALA A 1 176 ? 19.298 -4.054 -19.673 1.00 91.38 176 ALA A N 1
ATOM 1469 C CA . ALA A 1 176 ? 19.054 -4.266 -21.101 1.00 91.38 176 ALA A CA 1
ATOM 1470 C C . ALA A 1 176 ? 19.303 -5.725 -21.530 1.00 91.38 176 ALA A C 1
ATOM 1472 O O . ALA A 1 176 ? 18.553 -6.279 -22.336 1.00 91.38 176 ALA A O 1
ATOM 1473 N N . LEU A 1 177 ? 20.341 -6.364 -20.981 1.00 91.75 177 LEU A N 1
ATOM 1474 C CA . LEU A 1 177 ? 20.619 -7.779 -21.224 1.00 91.75 177 LEU A CA 1
ATOM 1475 C C . LEU A 1 177 ? 19.570 -8.687 -20.568 1.00 91.75 177 LEU A C 1
ATOM 1477 O O . LEU A 1 177 ? 19.098 -9.613 -21.223 1.00 91.75 177 LEU A O 1
ATOM 1481 N N . GLU A 1 178 ? 19.181 -8.435 -19.311 1.00 89.62 178 GLU A N 1
ATOM 1482 C CA . GLU A 1 178 ? 18.122 -9.204 -18.638 1.00 89.62 178 GLU A CA 1
ATOM 1483 C C . GLU A 1 178 ? 16.781 -9.114 -19.376 1.00 89.62 178 GLU A C 1
ATOM 1485 O O . GLU A 1 178 ? 16.119 -10.134 -19.550 1.00 89.62 178 GLU A O 1
ATOM 1490 N N . GLU A 1 179 ? 16.377 -7.919 -19.811 1.00 88.12 179 GLU A N 1
ATOM 1491 C CA . GLU A 1 179 ? 15.149 -7.712 -20.586 1.00 88.12 179 GLU A CA 1
ATOM 1492 C C 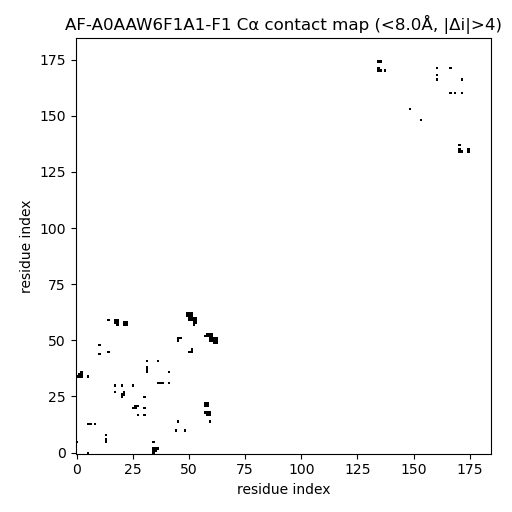. GLU A 1 179 ? 15.186 -8.477 -21.906 1.00 88.12 179 GLU A C 1
ATOM 1494 O O . GLU A 1 179 ? 14.218 -9.149 -22.260 1.00 88.12 179 GLU A O 1
ATOM 1499 N N . TYR A 1 180 ? 16.316 -8.417 -22.618 1.00 90.44 180 TYR A N 1
ATOM 1500 C CA . TYR A 1 180 ? 16.488 -9.156 -23.861 1.00 90.44 180 TYR A CA 1
ATOM 1501 C C . TYR A 1 180 ? 16.411 -10.669 -23.634 1.00 90.44 180 TYR A C 1
ATOM 1503 O O . TYR A 1 180 ? 15.712 -11.352 -24.374 1.00 90.44 180 TYR A O 1
ATOM 1511 N N . MET A 1 181 ? 17.085 -11.198 -22.607 1.00 90.69 181 MET A N 1
ATOM 1512 C CA . MET A 1 181 ? 17.043 -12.628 -22.285 1.00 90.69 181 MET A CA 1
ATOM 1513 C C . MET A 1 181 ? 15.628 -13.072 -21.908 1.00 90.69 181 MET A C 1
ATOM 1515 O O . MET A 1 181 ? 15.104 -13.969 -22.553 1.00 90.69 181 MET A O 1
ATOM 1519 N N . LYS A 1 182 ? 14.966 -12.381 -20.969 1.00 88.81 182 LYS A N 1
ATOM 1520 C CA . LYS A 1 182 ? 13.591 -12.701 -20.538 1.00 88.81 182 LYS A CA 1
ATOM 1521 C C . LYS A 1 182 ? 12.584 -12.662 -21.683 1.00 88.81 182 LYS A C 1
ATOM 1523 O O . LYS A 1 182 ? 11.623 -13.420 -21.676 1.00 88.81 182 LYS A O 1
ATOM 1528 N N . LYS A 1 183 ? 12.773 -11.757 -22.649 1.00 88.00 183 LYS A N 1
ATOM 1529 C CA . LYS A 1 183 ? 11.879 -11.628 -23.805 1.00 88.00 183 LYS A CA 1
ATOM 1530 C C . LYS A 1 183 ? 11.911 -12.856 -24.720 1.00 88.00 183 LYS A C 1
ATOM 1532 O O . LYS A 1 183 ? 10.916 -13.130 -25.384 1.00 88.00 183 LYS A O 1
ATOM 1537 N N . TYR A 1 184 ? 13.042 -13.549 -24.799 1.00 88.00 184 TYR A N 1
ATOM 1538 C CA . TYR A 1 184 ? 13.253 -14.649 -25.743 1.00 88.00 184 TYR A CA 1
ATOM 1539 C C . TYR A 1 184 ? 13.524 -15.997 -25.057 1.00 88.00 184 TYR A C 1
ATOM 1541 O O . TYR A 1 184 ? 13.963 -16.935 -25.724 1.00 88.00 184 TYR A O 1
ATOM 1549 N N . GLU A 1 185 ? 13.255 -16.087 -23.754 1.00 73.25 185 GLU A N 1
ATOM 1550 C CA . GLU A 1 185 ? 13.248 -17.319 -22.950 1.00 73.25 185 GLU A CA 1
ATOM 1551 C C . GLU A 1 185 ? 11.860 -17.997 -22.988 1.00 73.25 185 GLU A C 1
ATOM 1553 O O . GLU A 1 185 ? 11.822 -19.244 -23.075 1.00 73.25 185 GLU A O 1
#

Foldseek 3Di:
DELVVLVPDDLVVNQVVQQVCVVVVDAPVVVCVVRVHDPVRVVCSQVVQQWDADPVSRGIDHDPPCPDPDPDDDDDDDDPDDDDPPPVVVVVVVVVVCVVCVVVVVVVVVVVVVVVVDDDDDDDPPPCPPPDDDFDDDPDDDDDDDDDDDPVVVVVLVVVCVVVVVDDSSRVVVVVVVVVVVSVD

Radius of gyration: 32.93 Å; Cα contacts (8 Å, |Δi|>4): 68; chains: 1; bounding box: 75×33×78 Å

Solvent-accessible surface area (backbone atoms only — not comparable to full-atom values): 11889 Å² total; per-residue (Å²): 124,52,49,67,60,53,68,72,44,55,70,68,58,46,51,49,52,51,32,52,45,29,71,75,66,50,49,74,66,56,57,28,59,72,31,71,52,53,70,69,58,55,51,46,59,38,50,78,70,45,37,44,79,39,81,92,79,49,34,70,45,71,64,85,76,75,78,72,82,74,76,88,73,92,76,91,77,88,78,93,74,88,79,80,71,76,70,67,62,67,49,53,58,56,50,48,52,51,59,59,45,43,58,57,52,50,48,51,51,45,52,49,52,50,49,72,71,46,76,87,77,99,74,80,79,78,69,82,66,71,94,62,86,83,78,78,90,77,91,65,86,89,77,91,80,88,81,90,75,59,68,68,60,52,50,54,48,54,54,50,50,67,74,45,69,93,54,55,71,68,57,54,52,52,47,54,51,52,53,55,49,66,74,75,107

Mean predicted aligned error: 21.34 Å

Sequence (185 aa):
MTKEEFLELDIDKKIEYLNEKLSEGQTVIRIREDLGIGEKSLQKIIRENGYKYFQKEKRYYKENTNVLQKNIVNENYNLDSKDPTIVLQNYKDDLLEIVQAKKDIFEVINAFKENLYYKDTTNVIEVVASNEIQIKDFNSDAKVTSFRVYGETLTKWKEFCSKHKKYNNQDLVSMALEEYMKKYE

pLDDT: mean 75.9, std 19.71, range [30.94, 97.06]

Secondary structure (DSSP, 8-state):
--HHHHHHS-HHHHHHHHHHHHHTT--HHHHHHHTT--HHHHHHHHHHTTEEEETTTTEEEE--------------------S-THHHHHHHHHHHHHHHHHHHHHHHHHHHHHHHH----------------------S----------HHHHHHHHHHHHH-TTS-HHHHHHHHHHHHHHHT-

Nearest PDB structures (foldseek):
  5gpy-assembly1_B  TM=2.750E-01  e=4.704E+00  Homo sapiens